Protein AF-A0AA43UEY3-F1 (afdb_monomer)

Secondary structure (DSSP, 8-state):
----HHHHHHHHTSTTEEEEEE--HHHHHHHHHHHTT-B-TTS-BEEEHHHHHHHHSSEEEEEEE-TTTS-TT-TT----EEE-TT--EEEEE--HHHHHHHTT-SSEEESSSSEEEETT----S--EEEE--EE--TTTTSTTEEEEEEEPPPHHHHHHHHHHTT--TTS--EEEEEEEEE-

Structure (mmCIF, N/CA/C/O backbone):
data_AF-A0AA43UEY3-F1
#
_entry.id   AF-A0AA43UEY3-F1
#
loop_
_atom_site.group_PDB
_atom_site.id
_atom_site.type_symbol
_atom_site.label_atom_id
_atom_site.label_alt_id
_atom_site.label_comp_id
_atom_site.label_asym_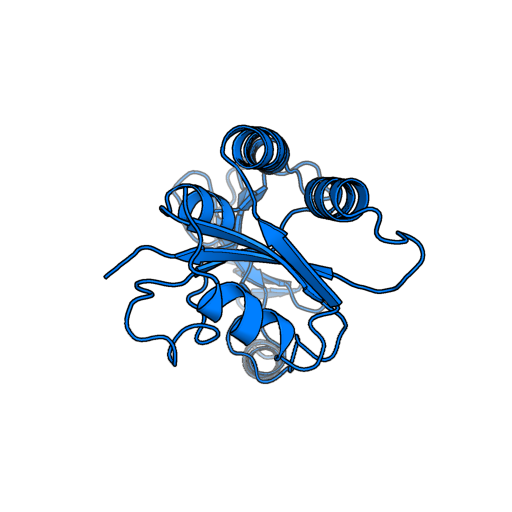id
_atom_site.label_entity_id
_atom_site.label_seq_id
_atom_site.pdbx_PDB_ins_code
_atom_site.Cartn_x
_atom_site.Cartn_y
_atom_site.Cartn_z
_atom_site.occupancy
_atom_site.B_iso_or_equiv
_atom_site.auth_seq_id
_atom_site.auth_comp_id
_atom_site.auth_asym_id
_atom_site.auth_atom_id
_atom_site.pdbx_PDB_model_num
ATOM 1 N N . MET A 1 1 ? -13.334 12.864 14.260 1.00 59.75 1 MET A N 1
ATOM 2 C CA . MET A 1 1 ? -13.270 11.438 13.896 1.00 59.75 1 MET A CA 1
ATOM 3 C C . MET A 1 1 ? -13.839 10.627 15.036 1.00 59.75 1 MET A C 1
ATOM 5 O O . MET A 1 1 ? -13.380 10.779 16.162 1.00 59.75 1 MET A O 1
ATOM 9 N N . VAL A 1 2 ? -14.870 9.841 14.752 1.00 70.88 2 VAL A N 1
ATOM 10 C CA . VAL A 1 2 ? -15.446 8.874 15.686 1.00 70.88 2 VAL A CA 1
ATOM 11 C C . VAL A 1 2 ? -15.528 7.579 14.900 1.00 70.88 2 VAL A C 1
ATOM 13 O O . VAL A 1 2 ? -16.441 7.414 14.103 1.00 70.88 2 VAL A O 1
ATOM 16 N N . VAL A 1 3 ? -14.530 6.711 15.064 1.00 79.69 3 VAL A N 1
ATOM 17 C CA . VAL A 1 3 ? -14.565 5.387 14.438 1.00 79.69 3 VAL A CA 1
ATOM 18 C C . VAL A 1 3 ? -15.626 4.558 15.171 1.00 79.69 3 VAL A C 1
ATOM 20 O O . VAL A 1 3 ? -15.555 4.473 16.402 1.00 79.69 3 VAL A O 1
ATOM 23 N N . PRO A 1 4 ? -16.600 3.961 14.466 1.00 83.44 4 PRO A N 1
ATOM 24 C CA . PRO A 1 4 ? -17.601 3.097 15.085 1.00 83.44 4 PRO A CA 1
ATOM 25 C C . PRO A 1 4 ? -16.959 1.885 15.782 1.00 83.44 4 PRO A C 1
ATOM 27 O O . PRO A 1 4 ? -16.013 1.283 15.272 1.00 83.44 4 PRO A O 1
ATOM 30 N N . ASN A 1 5 ? -17.446 1.530 16.977 1.00 88.31 5 ASN A N 1
ATOM 31 C CA . ASN A 1 5 ? -16.849 0.450 17.779 1.00 88.31 5 ASN A CA 1
ATOM 32 C C . ASN A 1 5 ? -16.942 -0.919 17.093 1.00 88.31 5 ASN A C 1
ATOM 34 O O . ASN A 1 5 ? -16.029 -1.725 17.221 1.00 88.31 5 ASN A O 1
ATOM 38 N N . ASP A 1 6 ? -18.012 -1.173 16.345 1.00 91.88 6 ASP A N 1
ATOM 39 C CA . ASP A 1 6 ? -18.209 -2.422 15.613 1.00 91.88 6 ASP A CA 1
ATOM 40 C C . ASP A 1 6 ? -17.191 -2.613 14.480 1.00 91.88 6 ASP A C 1
ATOM 42 O O . ASP A 1 6 ? -16.795 -3.746 14.219 1.00 91.88 6 ASP A O 1
ATOM 46 N N . VAL A 1 7 ? -16.676 -1.531 13.882 1.00 93.81 7 VAL A N 1
ATOM 47 C CA . VAL A 1 7 ? -15.526 -1.592 12.959 1.00 93.81 7 VAL A CA 1
ATOM 48 C C . VAL A 1 7 ? -14.279 -2.094 13.678 1.00 93.81 7 VAL A C 1
ATOM 50 O O . VAL A 1 7 ? -13.583 -2.982 13.184 1.00 93.81 7 VAL A O 1
ATOM 53 N N . ILE A 1 8 ? -13.992 -1.550 14.861 1.00 93.81 8 ILE A N 1
ATOM 54 C CA . ILE A 1 8 ? -12.824 -1.946 15.656 1.00 93.81 8 ILE A CA 1
ATOM 55 C C . ILE A 1 8 ? -12.961 -3.402 16.112 1.00 93.81 8 ILE A C 1
ATOM 57 O O . ILE A 1 8 ? -11.997 -4.163 16.022 1.00 93.81 8 ILE A O 1
ATOM 61 N N . ASP A 1 9 ? -14.143 -3.802 16.576 1.00 94.12 9 ASP A N 1
ATOM 62 C CA . ASP A 1 9 ? -14.422 -5.167 17.023 1.00 94.12 9 ASP A CA 1
ATOM 63 C C . ASP A 1 9 ? -14.310 -6.170 15.868 1.00 94.12 9 ASP A C 1
ATOM 65 O O . ASP A 1 9 ? -13.676 -7.215 16.024 1.00 94.12 9 ASP A O 1
ATOM 69 N N . HIS A 1 10 ? -14.852 -5.830 14.693 1.00 93.50 10 HIS A N 1
ATOM 70 C CA . HIS A 1 10 ? -14.728 -6.637 13.478 1.00 93.50 10 HIS A CA 1
ATOM 71 C C . HIS A 1 10 ? -13.264 -6.844 13.095 1.00 93.50 10 HIS A C 1
ATOM 73 O O . HIS A 1 10 ? -12.828 -7.984 12.961 1.00 93.50 10 HIS A O 1
ATOM 79 N N . LEU A 1 11 ? -12.482 -5.763 12.994 1.00 92.62 11 LEU A N 1
ATOM 80 C CA . LEU A 1 11 ? -11.069 -5.841 12.616 1.00 92.62 11 LEU A CA 1
ATOM 81 C C . LEU A 1 11 ? -10.228 -6.611 13.643 1.00 92.62 11 LEU A C 1
ATOM 83 O O . LEU A 1 11 ? -9.377 -7.402 13.251 1.00 92.62 11 LEU A O 1
ATOM 87 N N . ASN A 1 12 ? -10.478 -6.440 14.945 1.00 92.62 12 ASN A N 1
ATOM 88 C CA . ASN A 1 12 ? -9.816 -7.243 15.984 1.00 92.62 12 ASN A CA 1
ATOM 89 C C . ASN A 1 12 ? -10.200 -8.732 15.924 1.00 92.62 12 ASN A C 1
ATOM 91 O O . ASN A 1 12 ? -9.454 -9.571 16.425 1.00 92.62 12 ASN A O 1
ATOM 95 N N . GLY A 1 13 ? -11.359 -9.062 15.350 1.00 91.31 13 GLY A N 1
ATOM 96 C CA . GLY A 1 13 ? -11.822 -10.435 15.156 1.00 91.31 13 GLY A CA 1
ATOM 97 C C . GLY A 1 13 ? -11.196 -11.153 13.957 1.00 91.31 13 GLY A C 1
ATOM 98 O O . GLY A 1 13 ? -11.369 -12.366 13.829 1.00 91.31 13 GLY A O 1
ATOM 99 N N . ILE A 1 14 ? -10.475 -10.443 13.085 1.00 89.75 14 ILE A N 1
ATOM 100 C CA . ILE A 1 14 ? -9.821 -11.028 11.910 1.00 89.75 14 ILE A CA 1
ATOM 101 C C . ILE A 1 14 ? -8.567 -11.791 12.347 1.00 89.75 14 ILE A C 1
ATOM 103 O O . ILE A 1 14 ? -7.682 -11.240 13.006 1.00 89.75 14 ILE A O 1
ATOM 107 N N . ASP A 1 15 ? -8.463 -13.066 11.955 1.00 87.81 15 ASP A N 1
ATOM 108 C CA . ASP A 1 15 ? -7.279 -13.869 12.272 1.00 87.81 15 ASP A CA 1
ATOM 109 C C . ASP A 1 15 ? -6.015 -13.250 11.661 1.00 87.81 15 ASP A C 1
ATOM 111 O O . ASP A 1 15 ? -5.972 -12.908 10.481 1.00 87.81 15 ASP A O 1
ATOM 115 N N . GLY A 1 16 ? -4.982 -13.106 12.490 1.00 88.62 16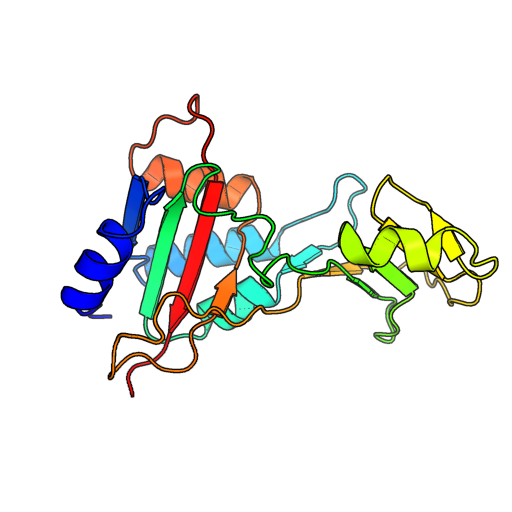 GLY A N 1
ATOM 116 C CA . GLY A 1 16 ? -3.726 -12.449 12.135 1.00 88.62 16 GLY A CA 1
ATOM 117 C C . GLY A 1 16 ? -3.683 -10.941 12.413 1.00 88.62 16 GLY A C 1
ATOM 118 O O . GLY A 1 16 ? -2.590 -10.372 12.385 1.00 88.62 16 GLY A O 1
ATOM 119 N N . VAL A 1 17 ? -4.801 -10.281 12.747 1.00 92.62 17 VAL A N 1
ATOM 120 C CA . VAL A 1 17 ? -4.764 -8.902 13.261 1.00 92.62 17 VAL A CA 1
ATOM 121 C C . VAL A 1 17 ? -4.284 -8.921 14.711 1.00 92.62 17 VAL A C 1
ATOM 123 O O . VAL A 1 17 ? -4.881 -9.534 15.592 1.00 92.62 17 VAL A O 1
ATOM 126 N N . LEU A 1 18 ? -3.164 -8.247 14.968 1.00 94.12 18 LEU A N 1
ATOM 127 C CA . LEU A 1 18 ? -2.522 -8.199 16.281 1.00 94.12 18 LEU A CA 1
ATOM 128 C C . LEU A 1 18 ? -2.951 -6.967 17.076 1.00 94.12 18 LEU A C 1
ATOM 130 O O . LEU A 1 18 ? -3.066 -7.036 18.304 1.00 94.12 18 LEU A O 1
ATOM 134 N N . ARG A 1 19 ? -3.130 -5.825 16.404 1.00 95.25 19 ARG A N 1
ATOM 135 C CA . ARG A 1 19 ? -3.566 -4.554 16.999 1.00 95.25 19 ARG A CA 1
ATOM 136 C C . ARG A 1 19 ? -4.321 -3.717 15.975 1.00 95.25 19 ARG A C 1
ATOM 138 O O . ARG A 1 19 ? -3.886 -3.635 14.833 1.00 95.25 19 ARG A O 1
ATOM 145 N N . VAL A 1 20 ? -5.358 -3.021 16.434 1.00 95.50 20 VAL A N 1
ATOM 146 C CA . 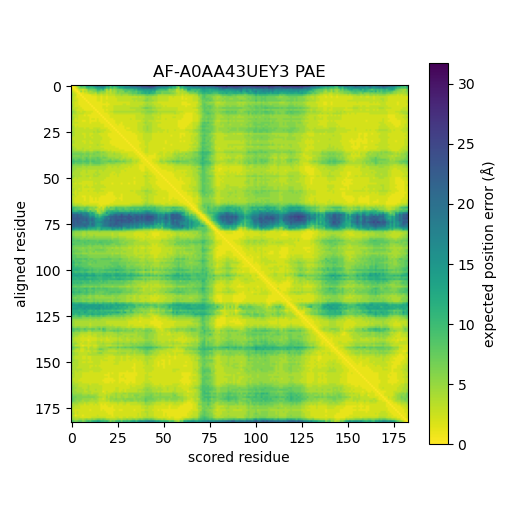VAL A 1 20 ? -6.030 -1.937 15.707 1.00 95.50 20 VAL A CA 1
ATOM 147 C C . VAL A 1 20 ? -5.714 -0.616 16.406 1.00 95.50 20 VAL A C 1
ATOM 149 O O . VAL A 1 20 ? -5.786 -0.520 17.633 1.00 95.50 20 VAL A O 1
ATOM 152 N N . ILE A 1 21 ? -5.330 0.394 15.634 1.00 95.88 21 ILE A N 1
ATOM 153 C CA . ILE A 1 21 ? -4.886 1.703 16.110 1.00 95.88 21 ILE A CA 1
ATOM 154 C C . ILE A 1 21 ? -5.704 2.760 15.380 1.00 95.88 21 ILE A C 1
ATO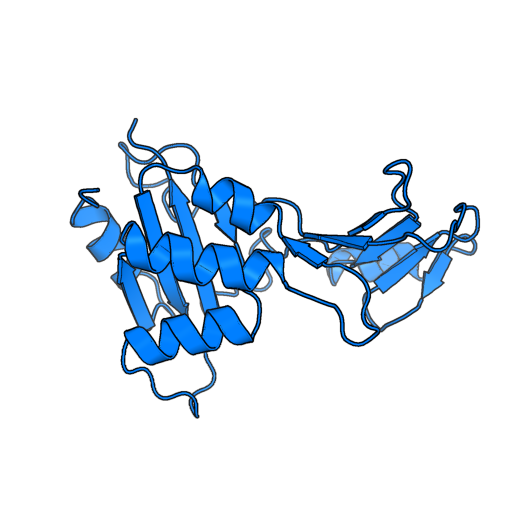M 156 O O . ILE A 1 21 ? -5.697 2.814 14.152 1.00 95.88 21 ILE A O 1
ATOM 160 N N . ILE A 1 22 ? -6.383 3.624 16.131 1.00 95.00 22 ILE A N 1
ATOM 161 C CA . ILE A 1 22 ? -7.063 4.784 15.553 1.00 95.00 22 ILE A CA 1
ATOM 162 C C . ILE A 1 22 ? -6.008 5.817 15.172 1.00 95.00 22 ILE A C 1
ATOM 164 O O . ILE A 1 22 ? -5.209 6.229 16.017 1.00 95.00 22 ILE A O 1
ATOM 168 N N . MET A 1 23 ? -6.007 6.235 13.909 1.00 95.06 23 MET A N 1
ATOM 169 C CA . MET A 1 23 ? -5.130 7.300 13.445 1.00 95.06 23 MET A CA 1
ATOM 170 C C . MET A 1 23 ? -5.869 8.624 13.552 1.00 95.06 23 MET A C 1
ATOM 172 O O . MET A 1 23 ? -6.583 8.993 12.631 1.00 95.06 23 MET A O 1
ATOM 176 N N . ASP A 1 24 ? -5.715 9.328 14.677 1.00 94.00 24 ASP A N 1
ATOM 177 C CA . ASP A 1 24 ? -6.271 10.677 14.838 1.00 94.00 24 ASP A CA 1
ATOM 178 C C . ASP A 1 24 ? -5.671 11.685 13.830 1.00 94.00 24 ASP A C 1
ATOM 180 O O . ASP A 1 24 ? -4.793 11.339 13.036 1.00 94.00 24 ASP A O 1
ATOM 184 N N . SER A 1 25 ? -6.178 12.923 13.798 1.00 92.56 25 SER A N 1
ATOM 185 C CA . SER A 1 25 ? -5.735 13.935 12.824 1.00 92.56 25 SER A CA 1
ATOM 186 C C . SER A 1 25 ? -4.238 14.211 12.906 1.00 92.56 25 SER A C 1
ATOM 188 O O . SER A 1 25 ? -3.560 14.229 11.880 1.00 92.56 25 SER A O 1
ATOM 190 N N . ASP A 1 26 ? -3.730 14.381 14.123 1.00 95.00 26 ASP A N 1
ATOM 191 C CA . ASP A 1 26 ? -2.352 14.788 14.374 1.00 95.00 26 ASP A CA 1
ATOM 192 C C . ASP A 1 26 ? -1.403 13.645 14.012 1.00 95.00 26 ASP A C 1
ATOM 194 O O . ASP A 1 26 ? -0.388 13.843 13.344 1.00 95.00 26 ASP A O 1
ATOM 198 N N . PHE A 1 27 ? -1.758 12.419 14.399 1.00 95.44 27 PHE A N 1
ATOM 199 C CA . PHE A 1 27 ? -0.979 11.241 14.064 1.00 95.44 27 PHE A CA 1
ATOM 200 C C . PHE A 1 27 ? -1.030 10.929 12.565 1.00 95.44 27 PHE A C 1
ATOM 202 O O . PHE A 1 27 ? 0.007 10.630 11.976 1.00 95.44 27 PHE A O 1
ATOM 209 N N . SER A 1 28 ? -2.196 11.065 11.929 1.00 95.50 28 SER A N 1
ATOM 210 C CA . SER A 1 28 ? -2.338 10.914 10.475 1.00 95.50 28 SER A CA 1
ATOM 211 C C . SER A 1 28 ? -1.442 11.889 9.718 1.00 95.50 28 SER A C 1
ATOM 213 O O . SER A 1 28 ? -0.752 11.481 8.790 1.00 95.50 28 SER A O 1
ATOM 215 N N . GLU A 1 29 ? -1.403 13.157 10.133 1.00 95.44 29 GLU A N 1
ATOM 216 C CA . GLU A 1 29 ? -0.565 14.173 9.497 1.00 95.44 29 GLU A CA 1
ATOM 217 C C . GLU A 1 29 ? 0.932 13.870 9.658 1.00 95.44 29 GLU A C 1
ATOM 219 O O . GLU A 1 29 ? 1.696 14.011 8.702 1.00 95.44 29 GLU A O 1
ATOM 224 N N . VAL A 1 30 ? 1.362 13.422 10.843 1.00 95.88 30 VAL A N 1
ATOM 225 C CA . VAL A 1 30 ? 2.762 13.033 11.079 1.00 95.88 30 VAL A CA 1
ATOM 226 C C . VAL A 1 30 ? 3.179 11.900 10.149 1.00 95.88 30 VAL A C 1
ATOM 228 O O . VAL A 1 30 ? 4.221 12.010 9.503 1.00 95.88 30 VAL A O 1
ATOM 231 N N . ILE A 1 31 ? 2.372 10.840 10.048 1.00 96.25 31 ILE A N 1
ATOM 232 C CA . ILE A 1 31 ? 2.713 9.709 9.182 1.00 96.25 31 ILE A CA 1
ATOM 233 C C . ILE A 1 31 ? 2.631 10.100 7.703 1.00 96.25 31 ILE A C 1
ATOM 235 O O . ILE A 1 31 ? 3.509 9.738 6.929 1.00 96.25 31 ILE A O 1
ATOM 239 N N . HIS A 1 32 ? 1.634 10.889 7.295 1.00 95.62 32 HIS A N 1
ATOM 240 C CA . HIS A 1 32 ? 1.522 11.325 5.901 1.00 95.62 32 HIS A CA 1
ATOM 241 C C . HIS A 1 32 ? 2.740 12.139 5.451 1.00 95.62 32 HIS A C 1
ATOM 243 O O . HIS A 1 32 ? 3.268 11.915 4.365 1.00 95.62 32 HIS A O 1
ATOM 249 N N . ARG A 1 33 ? 3.256 13.031 6.304 1.00 95.19 33 ARG A N 1
ATOM 250 C CA . ARG A 1 33 ? 4.495 13.771 6.011 1.00 95.19 33 ARG A CA 1
ATOM 251 C C . ARG A 1 33 ? 5.707 12.855 5.859 1.00 95.19 33 ARG A C 1
ATOM 253 O O . ARG A 1 33 ? 6.576 13.160 5.046 1.00 95.19 33 ARG A O 1
ATOM 260 N N . GLU A 1 34 ? 5.783 11.771 6.623 1.00 95.06 34 GLU A N 1
ATOM 261 C CA . GLU A 1 34 ? 6.845 10.773 6.471 1.00 95.06 34 GLU A CA 1
ATOM 262 C C . GLU A 1 34 ? 6.725 10.053 5.117 1.00 95.06 34 GLU A C 1
ATOM 264 O O . GLU A 1 34 ? 7.702 9.988 4.370 1.00 95.06 34 GLU A O 1
ATOM 269 N N . GLU A 1 35 ? 5.515 9.629 4.734 1.00 94.88 35 GLU A N 1
ATOM 270 C CA . GLU A 1 35 ? 5.257 8.973 3.442 1.00 94.88 35 GLU A CA 1
ATOM 271 C C . GLU A 1 35 ? 5.673 9.832 2.242 1.00 94.88 35 GLU A C 1
ATOM 273 O O . GLU A 1 35 ? 6.295 9.318 1.310 1.00 94.88 35 GLU A O 1
ATOM 278 N N . LEU A 1 36 ? 5.405 11.143 2.277 1.00 93.31 36 LEU A N 1
ATOM 279 C CA . LEU A 1 36 ? 5.748 12.076 1.193 1.00 93.31 36 LEU A CA 1
ATOM 280 C C . LEU A 1 36 ? 7.259 12.193 0.932 1.00 93.31 36 LEU A C 1
ATOM 282 O O . LEU A 1 36 ? 7.663 12.648 -0.138 1.00 93.31 36 LEU A O 1
ATOM 286 N N . ASN A 1 37 ? 8.100 11.796 1.890 1.00 92.62 37 ASN A N 1
ATOM 287 C CA . ASN A 1 37 ? 9.557 11.847 1.769 1.00 92.62 37 ASN A CA 1
ATOM 288 C C . ASN A 1 37 ? 10.174 10.494 1.373 1.00 92.62 37 ASN A C 1
ATOM 290 O O . ASN A 1 37 ? 11.401 10.353 1.370 1.00 92.62 37 ASN A O 1
ATOM 294 N N . THR A 1 38 ? 9.349 9.503 1.021 1.00 92.38 38 THR A N 1
ATOM 295 C CA . THR A 1 38 ? 9.814 8.148 0.717 1.00 92.38 38 THR A CA 1
ATOM 296 C C . THR A 1 38 ? 10.650 8.110 -0.559 1.00 92.38 38 THR A C 1
ATOM 298 O O . THR A 1 38 ? 10.247 8.555 -1.636 1.00 92.38 38 THR A O 1
ATOM 301 N N . LYS A 1 39 ? 11.831 7.502 -0.443 1.00 92.19 39 LYS A N 1
ATOM 302 C CA . LYS A 1 39 ? 12.731 7.218 -1.559 1.00 92.19 39 LYS A CA 1
ATOM 303 C C . LYS A 1 39 ? 12.966 5.719 -1.663 1.00 92.19 39 LYS A C 1
ATOM 305 O O . LYS A 1 39 ? 13.005 5.004 -0.664 1.00 92.19 39 LYS A O 1
ATOM 310 N N . SER A 1 40 ? 13.170 5.247 -2.883 1.00 88.62 40 SER A N 1
ATOM 311 C CA . SER A 1 40 ? 13.653 3.892 -3.140 1.00 88.62 40 SER A CA 1
ATOM 312 C C . SER A 1 40 ? 15.117 3.740 -2.712 1.00 88.62 40 SER A C 1
ATOM 314 O O . SER A 1 40 ? 15.818 4.724 -2.471 1.00 88.62 40 SER A O 1
ATOM 316 N N . ALA A 1 41 ? 15.618 2.502 -2.686 1.00 85.00 41 ALA A N 1
ATOM 317 C CA . ALA A 1 41 ? 17.013 2.214 -2.341 1.00 85.00 41 ALA A CA 1
ATOM 318 C C . ALA A 1 41 ? 18.041 2.905 -3.263 1.00 85.00 41 ALA A C 1
ATOM 320 O O . ALA A 1 41 ? 19.183 3.112 -2.862 1.00 85.00 41 ALA A O 1
ATOM 321 N N . THR A 1 42 ? 17.647 3.274 -4.485 1.00 85.25 42 THR A N 1
ATOM 322 C CA . THR A 1 42 ? 18.490 4.003 -5.446 1.00 85.25 42 THR A CA 1
ATOM 323 C C . THR A 1 42 ? 18.296 5.521 -5.388 1.00 85.25 42 THR A C 1
ATOM 325 O O . THR A 1 42 ? 18.898 6.242 -6.179 1.00 85.25 42 THR A O 1
ATOM 328 N N . GLY A 1 43 ? 17.465 6.026 -4.471 1.00 89.44 43 GLY A N 1
ATOM 329 C CA . GLY A 1 43 ? 17.185 7.453 -4.304 1.00 89.44 43 GLY A CA 1
ATOM 330 C C . GLY A 1 43 ? 16.078 8.012 -5.205 1.00 89.44 43 GLY A C 1
ATOM 331 O O . GLY A 1 43 ? 15.789 9.203 -5.110 1.00 89.44 43 GLY A O 1
ATOM 332 N N . MET A 1 44 ? 15.436 7.190 -6.046 1.00 90.88 44 MET A N 1
ATOM 333 C CA . MET A 1 44 ? 14.278 7.624 -6.846 1.00 90.88 44 MET A CA 1
ATOM 334 C C . MET A 1 44 ? 13.051 7.854 -5.963 1.00 90.88 44 MET A C 1
ATOM 336 O O . MET A 1 44 ? 12.864 7.135 -4.977 1.00 90.88 44 MET A O 1
ATOM 340 N N . ASP A 1 45 ? 12.211 8.813 -6.349 1.00 94.00 45 ASP A N 1
ATOM 341 C CA . ASP A 1 45 ? 10.943 9.107 -5.680 1.00 94.00 45 ASP A CA 1
ATOM 342 C C . ASP A 1 45 ? 10.002 7.902 -5.675 1.00 94.00 45 ASP A C 1
ATOM 344 O O . ASP A 1 45 ? 9.848 7.211 -6.686 1.00 94.00 45 ASP A O 1
ATOM 348 N N . VAL A 1 46 ? 9.344 7.680 -4.537 1.00 94.00 46 VAL A N 1
ATOM 349 C CA . VAL A 1 46 ? 8.260 6.707 -4.389 1.00 94.00 46 VAL A CA 1
ATOM 350 C C . VAL A 1 46 ? 7.013 7.466 -3.964 1.00 94.00 46 VAL A C 1
ATOM 352 O O . VAL A 1 46 ? 6.947 8.003 -2.865 1.00 94.00 46 VAL A O 1
ATOM 355 N N . ILE A 1 47 ? 6.016 7.505 -4.841 1.00 93.88 47 ILE A N 1
ATOM 356 C CA . ILE A 1 47 ? 4.725 8.129 -4.570 1.00 93.88 47 ILE A CA 1
ATOM 357 C C . ILE A 1 47 ? 3.745 7.035 -4.172 1.00 93.88 47 ILE A C 1
ATOM 359 O O . ILE A 1 47 ? 3.294 6.239 -5.006 1.00 93.88 47 ILE A O 1
ATOM 363 N N . ASN A 1 48 ? 3.403 7.009 -2.890 1.00 93.12 48 ASN A N 1
ATOM 364 C CA . ASN A 1 48 ? 2.443 6.068 -2.346 1.00 93.12 48 ASN A CA 1
ATOM 365 C C . ASN A 1 48 ? 1.008 6.597 -2.489 1.00 93.12 48 ASN A C 1
ATOM 367 O O . ASN A 1 48 ? 0.401 7.038 -1.518 1.00 93.12 48 ASN A O 1
ATOM 371 N N . ARG A 1 49 ? 0.452 6.547 -3.708 1.00 92.25 49 ARG A N 1
ATOM 372 C CA . ARG A 1 49 ? -0.910 7.049 -3.975 1.00 92.25 49 ARG A CA 1
ATOM 373 C C . ARG A 1 49 ? -1.970 6.346 -3.138 1.00 92.25 49 ARG A C 1
ATOM 375 O O . ARG A 1 49 ? -2.938 6.979 -2.746 1.00 92.25 49 ARG A O 1
ATOM 382 N N . SER A 1 50 ? -1.767 5.060 -2.836 1.00 90.44 50 SER A N 1
ATOM 383 C CA . SER A 1 50 ? -2.654 4.337 -1.918 1.00 90.44 50 SER A CA 1
ATOM 384 C C . SER A 1 50 ? -2.761 5.032 -0.563 1.00 90.44 50 SER A C 1
ATOM 386 O O . SER A 1 50 ? -3.849 5.145 -0.006 1.00 90.44 50 SER A O 1
ATOM 388 N N . TYR A 1 51 ? -1.641 5.554 -0.065 1.00 93.31 51 TYR A N 1
ATOM 389 C CA . TYR A 1 51 ? -1.591 6.249 1.206 1.00 93.31 51 TYR A CA 1
ATOM 390 C C . TYR A 1 51 ? -2.234 7.629 1.123 1.00 93.31 51 TYR A C 1
ATOM 392 O O . TYR A 1 51 ? -3.000 7.982 2.014 1.00 93.31 51 TYR A O 1
ATOM 400 N N . ASP A 1 52 ? -1.975 8.379 0.048 1.00 94.44 52 ASP A N 1
ATOM 401 C CA . ASP A 1 52 ? -2.627 9.672 -0.190 1.00 94.44 52 ASP A CA 1
ATOM 402 C C . ASP A 1 52 ? -4.157 9.521 -0.188 1.00 94.44 52 ASP A C 1
ATOM 404 O O . ASP A 1 52 ? -4.841 10.229 0.547 1.00 94.44 52 ASP A O 1
ATOM 408 N N . GLU A 1 53 ? -4.693 8.530 -0.908 1.00 94.50 53 GLU A N 1
ATOM 409 C CA . GLU A 1 53 ? -6.137 8.265 -0.955 1.00 94.50 53 GLU A CA 1
ATOM 410 C C . GLU A 1 53 ? -6.700 7.843 0.410 1.00 94.50 53 GLU A C 1
ATOM 412 O O . GLU A 1 53 ? -7.767 8.303 0.810 1.00 94.50 53 GLU A O 1
ATOM 417 N N . VAL A 1 54 ? -5.977 7.021 1.179 1.00 94.81 54 VAL A N 1
ATOM 418 C CA . VAL A 1 54 ? -6.357 6.688 2.563 1.00 94.81 54 VAL A CA 1
ATOM 419 C C . VAL A 1 54 ? -6.369 7.937 3.454 1.00 94.81 54 VAL A C 1
ATOM 421 O O . VAL A 1 54 ? -7.228 8.069 4.328 1.00 94.81 54 VAL A O 1
ATOM 424 N N . MET A 1 55 ? -5.452 8.882 3.241 1.00 94.56 55 MET A N 1
ATOM 425 C CA . MET A 1 55 ? -5.401 10.135 3.996 1.00 94.56 55 MET A CA 1
ATOM 426 C C . MET A 1 55 ? -6.518 11.121 3.621 1.00 94.56 55 MET A C 1
ATOM 428 O O . MET A 1 55 ? -6.782 12.042 4.396 1.00 94.56 55 MET A O 1
ATOM 432 N N . GLU A 1 56 ? -7.228 10.918 2.517 1.00 94.44 56 GLU A N 1
ATOM 433 C CA . GLU A 1 56 ? -8.413 11.709 2.157 1.00 94.44 56 GLU A CA 1
ATOM 434 C C . GLU A 1 56 ? -9.700 11.204 2.832 1.00 94.44 56 GLU A C 1
ATOM 436 O O . GLU A 1 56 ? -10.687 11.937 2.888 1.00 94.44 56 GLU A O 1
ATOM 441 N N . LYS A 1 57 ? -9.685 9.988 3.393 1.00 94.62 57 LYS A N 1
ATOM 442 C CA . LYS A 1 57 ? -10.855 9.349 4.015 1.00 94.62 57 LYS A CA 1
ATOM 443 C C . LYS A 1 57 ? -11.245 9.949 5.361 1.00 94.62 57 LYS A C 1
ATOM 445 O O . LYS A 1 57 ? -10.395 10.426 6.119 1.00 94.62 57 LYS A O 1
ATOM 450 N N . GLU A 1 58 ? -12.533 9.861 5.694 1.00 94.06 58 GLU A N 1
ATOM 451 C CA . GLU A 1 58 ? -13.067 10.356 6.971 1.00 94.06 58 GLU A CA 1
ATOM 452 C C . GLU A 1 58 ? -12.500 9.610 8.186 1.00 94.06 58 GLU A C 1
ATOM 454 O O . GLU A 1 58 ? -12.170 10.225 9.209 1.00 94.06 58 GLU A O 1
ATOM 459 N N . ASN A 1 59 ? -12.387 8.284 8.080 1.00 94.88 59 ASN A N 1
ATOM 460 C CA . ASN A 1 59 ? -11.923 7.403 9.143 1.00 94.88 59 ASN A CA 1
ATOM 461 C C . ASN A 1 59 ? -10.667 6.655 8.705 1.00 94.88 59 ASN A C 1
ATOM 463 O O . ASN A 1 59 ? -10.600 6.135 7.592 1.00 94.88 59 ASN A O 1
ATOM 467 N N . LYS A 1 60 ? -9.679 6.581 9.605 1.00 95.62 60 LYS A N 1
ATOM 468 C CA . LYS A 1 60 ? -8.366 5.985 9.338 1.00 95.62 60 LYS A CA 1
ATOM 469 C C . LYS A 1 60 ? 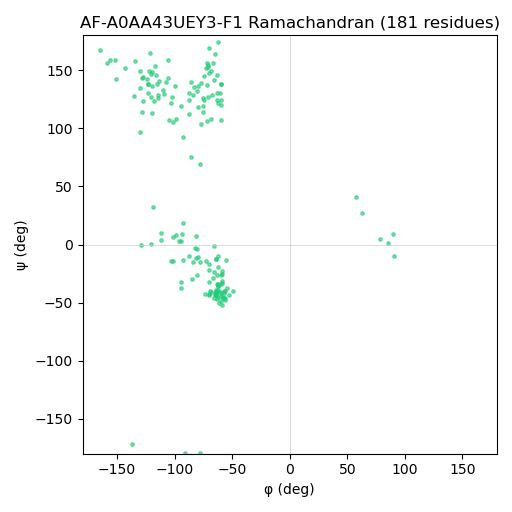-7.944 5.096 10.493 1.00 95.62 60 LYS A C 1
ATOM 471 O O . LYS A 1 60 ? -7.930 5.519 11.653 1.00 95.62 60 LYS A O 1
ATOM 476 N N . LEU A 1 61 ? -7.575 3.868 10.167 1.00 96.00 61 LEU A N 1
ATOM 477 C CA . LEU A 1 61 ? -7.123 2.867 11.121 1.00 96.00 61 LEU A CA 1
ATOM 478 C C . LEU A 1 61 ? -5.817 2.258 10.632 1.00 96.00 61 LEU A C 1
ATOM 480 O O . LEU A 1 61 ? -5.717 1.866 9.476 1.00 96.00 61 LEU A O 1
ATOM 484 N N . ALA A 1 62 ? -4.842 2.115 11.521 1.00 96.00 62 ALA A N 1
ATOM 485 C CA . ALA A 1 62 ? -3.684 1.274 11.269 1.00 96.00 62 ALA A CA 1
ATOM 486 C C . ALA A 1 62 ? -3.862 -0.079 11.958 1.00 96.00 62 ALA A C 1
ATOM 488 O O . ALA A 1 62 ? -4.292 -0.157 13.110 1.00 96.00 62 ALA A O 1
ATOM 489 N N . LEU A 1 63 ? -3.522 -1.148 11.252 1.00 95.06 63 LEU A N 1
ATOM 490 C CA . LEU A 1 63 ? -3.586 -2.510 11.746 1.00 95.06 63 LEU A CA 1
ATOM 491 C C . LEU A 1 63 ? -2.178 -3.078 11.740 1.00 95.06 63 LEU A C 1
ATOM 493 O O . LEU A 1 63 ? -1.532 -3.119 10.696 1.00 95.06 63 LEU A O 1
ATOM 497 N N . ILE A 1 64 ? -1.721 -3.544 12.898 1.00 95.00 64 ILE A N 1
ATOM 498 C CA . ILE A 1 64 ? -0.524 -4.377 12.977 1.00 95.00 64 ILE A CA 1
ATOM 499 C C . ILE A 1 64 ? -0.983 -5.811 12.774 1.00 95.00 64 ILE A C 1
ATOM 501 O O . ILE A 1 64 ? -1.843 -6.295 13.512 1.00 95.00 64 ILE A O 1
ATOM 505 N N . VAL A 1 65 ? -0.404 -6.480 11.789 1.00 91.62 65 VAL A N 1
ATOM 506 C CA . VAL A 1 65 ? -0.828 -7.792 11.312 1.00 91.62 65 VAL A CA 1
ATOM 507 C C . VAL A 1 65 ? 0.361 -8.741 11.227 1.00 91.62 65 VAL A C 1
ATOM 509 O O . VAL A 1 65 ? 1.489 -8.310 10.984 1.00 91.62 65 VAL A O 1
ATOM 512 N N . ASP A 1 66 ? 0.127 -10.033 11.428 1.00 89.31 66 ASP A N 1
ATOM 513 C CA . ASP A 1 66 ? 1.110 -11.058 11.079 1.00 89.31 66 ASP A CA 1
ATOM 514 C C . ASP A 1 66 ? 0.912 -11.577 9.645 1.00 89.31 66 ASP A C 1
ATOM 516 O O . ASP A 1 66 ? 0.020 -11.150 8.906 1.00 89.31 66 ASP A O 1
ATOM 520 N N . ASN A 1 67 ? 1.761 -12.524 9.250 1.00 76.50 67 ASN A N 1
ATOM 521 C CA . ASN A 1 67 ? 1.803 -13.076 7.898 1.00 76.50 67 ASN A CA 1
ATOM 522 C C . ASN A 1 67 ? 0.510 -13.803 7.467 1.00 76.50 67 ASN A C 1
ATOM 524 O O . ASN A 1 67 ? 0.387 -14.146 6.297 1.00 76.50 67 ASN A O 1
ATOM 528 N N . ARG A 1 68 ? -0.452 -14.056 8.369 1.00 75.19 68 ARG A N 1
ATOM 529 C CA . ARG A 1 68 ? -1.728 -14.724 8.051 1.00 75.19 68 ARG A CA 1
ATOM 530 C C . ARG A 1 68 ? -2.760 -13.786 7.434 1.00 75.19 68 ARG A C 1
ATOM 532 O O . ARG A 1 68 ? -3.602 -14.260 6.679 1.00 75.19 68 ARG A O 1
ATOM 539 N N . VAL A 1 69 ? -2.685 -12.481 7.717 1.00 69.69 69 VAL A N 1
ATOM 540 C CA . VAL A 1 69 ? -3.576 -11.484 7.086 1.00 69.69 69 VAL A CA 1
ATOM 541 C C . VAL A 1 69 ? -3.228 -11.310 5.611 1.00 69.69 69 VAL A C 1
ATOM 543 O O . VAL A 1 69 ? -4.106 -11.114 4.774 1.00 69.69 69 VAL A O 1
ATOM 546 N N . PHE A 1 70 ? -1.946 -11.458 5.281 1.00 63.06 70 PHE A N 1
ATOM 547 C CA . PHE A 1 70 ? -1.468 -11.556 3.911 1.00 63.06 70 PHE A CA 1
ATOM 548 C C . PHE A 1 70 ? -1.734 -12.959 3.360 1.00 63.06 70 PHE A C 1
ATOM 550 O O . PHE A 1 70 ? -0.806 -13.735 3.140 1.00 63.06 70 PHE A O 1
ATOM 557 N N . ASP A 1 71 ? -3.001 -13.317 3.135 1.00 52.38 71 ASP A N 1
ATOM 558 C CA . ASP A 1 71 ? -3.291 -14.482 2.296 1.00 52.38 71 ASP A CA 1
ATOM 559 C C . ASP A 1 71 ? -2.685 -14.194 0.906 1.00 52.38 71 ASP A C 1
ATOM 561 O O . ASP A 1 71 ? -3.025 -13.177 0.302 1.00 52.38 71 ASP A O 1
ATOM 565 N N . PRO A 1 72 ? -1.800 -15.047 0.357 1.00 43.22 72 PRO A N 1
ATOM 566 C CA . PRO A 1 72 ? -1.287 -14.906 -1.008 1.00 43.22 72 PRO A CA 1
ATOM 567 C C . PRO A 1 72 ? -2.387 -14.849 -2.084 1.00 43.22 72 PRO A C 1
ATOM 569 O O . PRO A 1 72 ? -2.109 -14.510 -3.230 1.00 43.22 72 PRO A O 1
ATOM 572 N N . LYS A 1 73 ? -3.633 -15.205 -1.737 1.00 38.22 73 LYS A N 1
ATOM 573 C CA . LYS A 1 73 ? -4.838 -15.056 -2.565 1.00 38.22 73 LYS A CA 1
ATOM 574 C C . LYS A 1 73 ? -5.533 -13.701 -2.417 1.00 38.22 73 LYS A C 1
ATOM 576 O O . LYS A 1 73 ? -6.457 -13.429 -3.188 1.00 38.22 73 LYS A O 1
ATOM 581 N N . MET A 1 74 ? -5.139 -12.867 -1.454 1.00 45.09 74 MET A N 1
ATOM 582 C CA . MET A 1 74 ? -5.577 -11.475 -1.387 1.00 45.09 74 MET A CA 1
ATOM 583 C C . MET A 1 74 ? -5.120 -10.799 -2.675 1.00 45.09 74 MET A C 1
ATOM 585 O O . MET A 1 74 ? -3.932 -10.726 -2.993 1.00 45.09 74 MET A O 1
ATOM 589 N N . LYS A 1 75 ? -6.091 -10.294 -3.436 1.00 46.81 75 LYS A N 1
ATOM 590 C CA . LYS A 1 75 ? -5.869 -9.574 -4.698 1.00 46.81 75 LYS A CA 1
ATOM 591 C C . LYS A 1 75 ? -5.139 -8.240 -4.496 1.00 46.81 75 LYS A C 1
ATOM 593 O O . LYS A 1 75 ? -4.802 -7.589 -5.487 1.00 46.81 75 LYS A O 1
ATOM 598 N N . ASP A 1 76 ? -4.837 -7.908 -3.246 1.00 52.22 76 ASP A N 1
ATOM 599 C CA . ASP A 1 76 ? -4.493 -6.580 -2.762 1.00 52.22 76 ASP A CA 1
ATOM 600 C C . ASP A 1 76 ? -2.974 -6.318 -2.747 1.00 52.22 76 ASP A C 1
ATOM 602 O O . ASP A 1 76 ? -2.517 -5.293 -2.249 1.00 52.22 76 ASP A O 1
ATOM 606 N N . TYR A 1 77 ? -2.164 -7.211 -3.336 1.00 58.22 77 TYR A N 1
ATOM 607 C CA . TYR A 1 77 ? -0.763 -6.906 -3.640 1.00 58.22 77 TYR A CA 1
ATOM 608 C C . TYR A 1 77 ? -0.690 -5.701 -4.584 1.00 58.22 77 TYR A C 1
ATOM 610 O O . TYR A 1 77 ? -0.997 -5.809 -5.781 1.00 58.22 77 TYR A O 1
ATOM 618 N N . ALA A 1 78 ? -0.274 -4.558 -4.038 1.00 63.81 78 ALA A N 1
ATOM 619 C CA . ALA A 1 78 ? -0.112 -3.336 -4.802 1.00 63.81 78 ALA A CA 1
ATOM 620 C C . ALA A 1 78 ? 0.963 -3.539 -5.875 1.00 63.81 78 ALA A C 1
ATOM 622 O O . ALA A 1 78 ? 2.117 -3.866 -5.595 1.00 63.81 78 ALA A O 1
ATOM 623 N N . THR A 1 79 ? 0.572 -3.345 -7.132 1.00 79.75 79 THR A N 1
ATOM 624 C CA . THR A 1 79 ? 1.512 -3.376 -8.249 1.00 79.75 79 THR A CA 1
ATOM 625 C C . THR A 1 79 ? 2.287 -2.068 -8.263 1.00 79.75 79 THR A C 1
ATOM 627 O O . THR A 1 79 ? 1.763 -1.044 -8.690 1.00 79.75 79 THR A O 1
ATOM 630 N N . VAL A 1 80 ? 3.539 -2.089 -7.816 1.00 90.50 80 VAL A N 1
ATOM 631 C CA . VAL A 1 80 ? 4.454 -0.953 -7.966 1.00 90.50 80 VAL A CA 1
ATOM 632 C C . VAL A 1 80 ? 4.696 -0.708 -9.453 1.00 90.50 80 VAL A C 1
ATOM 634 O O . VAL A 1 80 ? 5.124 -1.620 -10.165 1.00 90.50 80 VAL A O 1
ATOM 637 N N . LEU A 1 81 ? 4.437 0.512 -9.911 1.00 94.31 81 LEU A N 1
ATOM 638 C CA . LEU A 1 81 ? 4.682 0.972 -11.277 1.00 94.31 81 LEU A CA 1
ATOM 639 C C . LEU A 1 81 ? 5.902 1.886 -11.291 1.00 94.31 81 LEU A C 1
ATOM 641 O O . LEU A 1 81 ? 6.069 2.686 -10.379 1.00 94.31 81 LEU A O 1
ATOM 645 N N . MET A 1 82 ? 6.722 1.819 -12.333 1.00 95.38 82 MET A N 1
ATOM 646 C CA . MET A 1 82 ? 7.698 2.861 -12.652 1.00 95.38 82 MET A CA 1
ATOM 647 C C . MET A 1 82 ? 7.137 3.691 -13.799 1.00 95.38 82 MET A C 1
ATOM 649 O O . MET A 1 82 ? 6.751 3.137 -14.831 1.00 95.38 82 MET A O 1
ATOM 653 N N . VAL A 1 83 ? 7.080 5.007 -13.614 1.00 95.38 83 VAL A N 1
ATOM 654 C CA . VAL A 1 83 ? 6.552 5.945 -14.608 1.00 95.38 83 VAL A CA 1
ATOM 655 C C . VAL A 1 83 ? 7.588 7.006 -14.951 1.00 95.38 83 VAL A C 1
ATOM 657 O O . VAL A 1 83 ? 8.308 7.463 -14.062 1.00 95.38 83 VAL A O 1
ATOM 660 N N . ASN A 1 84 ? 7.646 7.410 -16.218 1.00 94.19 84 ASN A N 1
ATOM 661 C CA . ASN A 1 84 ? 8.484 8.528 -16.661 1.00 94.19 84 ASN A CA 1
ATOM 662 C C . ASN A 1 84 ? 7.847 9.892 -16.309 1.00 94.19 84 ASN A C 1
ATOM 664 O O . ASN A 1 84 ? 6.750 9.962 -15.732 1.00 94.19 84 ASN A O 1
ATOM 668 N N . SER A 1 85 ? 8.501 11.000 -16.675 1.00 92.06 85 SER A N 1
ATOM 669 C CA . SER A 1 85 ? 7.996 12.351 -16.379 1.00 92.06 85 SER A CA 1
ATOM 670 C C . SER A 1 85 ? 6.656 12.675 -17.053 1.00 92.06 85 SER A C 1
ATOM 672 O O . SER A 1 85 ? 5.880 13.477 -16.527 1.00 92.06 85 SER A O 1
ATOM 674 N N . LYS A 1 86 ? 6.347 12.022 -18.180 1.00 92.50 86 LYS A N 1
ATOM 675 C CA . LYS A 1 86 ? 5.080 12.165 -18.917 1.00 92.50 86 LYS A CA 1
ATOM 676 C C . LYS A 1 86 ? 3.946 11.326 -18.328 1.00 92.50 86 LYS A C 1
ATOM 678 O O . LYS A 1 86 ? 2.790 11.545 -18.681 1.00 92.50 86 LYS A O 1
ATOM 683 N N . GLY A 1 87 ? 4.263 10.418 -17.406 1.00 90.75 87 GLY A N 1
ATOM 684 C CA . GLY A 1 87 ? 3.311 9.499 -16.791 1.00 90.75 87 GLY A CA 1
ATOM 685 C C . GLY A 1 87 ? 3.141 8.177 -17.539 1.00 90.75 87 GLY A C 1
ATOM 686 O O . GLY A 1 87 ? 2.263 7.402 -17.162 1.00 90.75 87 GLY A O 1
ATOM 687 N N . ASP A 1 88 ? 3.966 7.892 -18.550 1.00 94.44 88 ASP A N 1
ATOM 688 C CA . ASP A 1 88 ? 3.952 6.594 -19.225 1.00 94.44 88 ASP A CA 1
ATOM 689 C C . ASP A 1 88 ? 4.542 5.527 -18.296 1.00 94.44 88 ASP A C 1
ATOM 691 O O . ASP A 1 88 ? 5.567 5.755 -17.648 1.00 94.44 88 ASP A O 1
ATOM 695 N N . VAL A 1 89 ? 3.912 4.351 -18.239 1.00 94.69 89 VAL A N 1
ATOM 696 C CA . VAL A 1 89 ? 4.427 3.210 -17.471 1.00 94.69 89 VAL A CA 1
ATOM 697 C C . VAL A 1 89 ? 5.593 2.590 -18.231 1.00 94.69 89 VAL A C 1
ATOM 699 O O . VAL A 1 89 ? 5.403 2.008 -19.296 1.00 94.69 89 VAL A O 1
ATOM 702 N N . VAL A 1 90 ? 6.787 2.681 -17.653 1.00 95.75 90 VAL A N 1
ATOM 703 C CA . VAL A 1 90 ? 8.031 2.158 -18.239 1.00 95.75 90 VAL A CA 1
ATOM 704 C C . VAL A 1 90 ? 8.488 0.852 -17.587 1.00 95.75 90 VAL A C 1
ATOM 706 O O . VAL A 1 90 ? 9.312 0.121 -18.135 1.00 95.75 90 VAL A O 1
ATOM 709 N N . GLY A 1 91 ? 7.911 0.509 -16.436 1.00 95.12 91 GLY A N 1
ATOM 710 C CA . GLY A 1 91 ? 8.143 -0.755 -15.749 1.00 95.12 91 GLY A CA 1
ATOM 711 C C . GLY A 1 91 ? 7.093 -1.033 -14.683 1.00 95.12 91 GLY A C 1
ATOM 712 O O . GLY A 1 91 ? 6.310 -0.155 -14.316 1.00 95.12 91 GLY A O 1
ATOM 713 N N . ARG A 1 92 ? 7.054 -2.267 -14.186 1.00 95.00 92 ARG A N 1
ATOM 714 C CA . ARG A 1 92 ? 6.135 -2.682 -13.123 1.00 95.00 92 ARG A CA 1
ATOM 715 C C . ARG A 1 92 ? 6.617 -3.927 -12.396 1.00 95.00 92 ARG A C 1
ATOM 717 O O . ARG A 1 92 ? 7.314 -4.765 -12.964 1.00 95.00 92 ARG A O 1
ATOM 724 N N . SER A 1 93 ? 6.150 -4.071 -11.164 1.00 92.12 93 SER A N 1
ATOM 725 C CA . SER A 1 93 ? 6.156 -5.355 -10.472 1.00 92.12 93 SER A CA 1
ATOM 726 C C . SER A 1 93 ? 5.108 -6.304 -11.068 1.00 92.12 93 SER A C 1
ATOM 728 O O . SER A 1 93 ? 4.137 -5.885 -11.711 1.00 92.12 93 SER A O 1
ATOM 730 N N . LEU A 1 94 ? 5.335 -7.596 -10.886 1.00 89.00 94 LEU A N 1
ATOM 731 C CA . LEU A 1 94 ? 4.476 -8.684 -11.316 1.00 89.00 94 LEU A CA 1
ATOM 732 C C . LEU A 1 94 ? 4.099 -9.522 -10.105 1.00 89.00 94 LEU A C 1
ATOM 734 O O . LEU A 1 94 ? 4.946 -9.854 -9.273 1.00 89.00 94 LEU A O 1
ATOM 738 N N . LYS A 1 95 ? 2.829 -9.913 -10.041 1.00 85.25 95 LYS A N 1
ATOM 739 C CA . LYS A 1 95 ? 2.378 -10.903 -9.066 1.00 85.25 95 LYS A CA 1
ATOM 740 C C . LYS A 1 95 ? 2.910 -12.287 -9.449 1.00 85.25 95 LYS A C 1
ATOM 742 O O . LYS A 1 95 ? 3.128 -12.533 -10.641 1.00 85.25 95 LYS A O 1
ATOM 747 N N . PRO A 1 96 ? 3.102 -13.210 -8.490 1.00 83.75 96 PRO A N 1
ATOM 748 C CA . PRO A 1 96 ? 3.605 -14.554 -8.775 1.00 83.75 96 PRO A CA 1
ATOM 749 C C . PRO A 1 96 ? 2.870 -15.268 -9.919 1.00 83.75 96 PRO A C 1
ATOM 751 O O . PRO A 1 96 ? 3.510 -15.897 -10.759 1.00 83.75 96 PRO A O 1
ATOM 754 N N . GLU A 1 97 ? 1.546 -15.125 -9.995 1.00 84.56 97 GLU A N 1
ATOM 755 C CA . GLU A 1 97 ? 0.694 -15.697 -11.040 1.00 84.56 97 GLU A CA 1
ATOM 756 C C . GLU A 1 97 ? 0.866 -15.051 -12.425 1.00 84.56 97 GLU A C 1
ATOM 758 O O . GLU A 1 97 ? 0.565 -15.680 -13.437 1.00 84.56 97 GLU A O 1
ATOM 763 N N . GLU A 1 98 ? 1.369 -13.817 -12.495 1.00 87.88 98 GLU A N 1
ATOM 764 C CA . GLU A 1 98 ? 1.634 -13.119 -13.757 1.00 87.88 98 GLU A CA 1
ATOM 765 C C . GLU A 1 98 ? 3.008 -13.482 -14.322 1.00 87.88 98 GLU A C 1
ATOM 767 O O . GLU A 1 98 ? 3.191 -13.489 -15.539 1.00 87.88 98 GLU A O 1
ATOM 772 N N . MET A 1 99 ? 3.976 -13.801 -13.453 1.00 88.94 99 MET A N 1
ATOM 773 C CA . MET A 1 99 ? 5.387 -13.951 -13.819 1.00 88.94 99 MET A CA 1
ATOM 774 C C . MET A 1 99 ? 5.612 -14.912 -14.989 1.00 88.94 99 MET A C 1
ATOM 776 O O . MET A 1 99 ? 6.387 -14.601 -15.893 1.00 88.94 99 MET A O 1
ATOM 780 N N . ASP A 1 100 ? 4.932 -16.060 -14.999 1.00 88.75 100 ASP A N 1
ATOM 781 C CA . ASP A 1 100 ? 5.101 -17.078 -16.042 1.00 88.75 100 ASP A CA 1
ATOM 782 C C . ASP A 1 100 ? 4.714 -16.556 -17.435 1.00 88.75 100 ASP A C 1
ATOM 784 O O . ASP A 1 100 ? 5.386 -16.884 -18.414 1.00 88.75 100 ASP A O 1
ATOM 788 N N . GLY A 1 101 ? 3.717 -15.668 -17.524 1.00 90.06 101 GLY A N 1
ATOM 789 C CA . GLY A 1 101 ? 3.299 -15.028 -18.776 1.00 90.06 101 GLY A CA 1
ATOM 790 C C . GLY A 1 101 ? 4.312 -14.022 -19.337 1.00 90.06 101 GLY A C 1
ATOM 791 O O . GLY A 1 101 ? 4.252 -13.683 -20.517 1.00 90.06 101 GLY A O 1
ATOM 792 N N . TYR A 1 102 ? 5.262 -13.563 -18.518 1.00 92.00 102 TYR A N 1
ATOM 793 C CA . TYR A 1 102 ? 6.298 -12.608 -18.919 1.00 92.00 102 TYR A CA 1
ATOM 794 C C . TYR A 1 102 ? 7.657 -13.267 -19.189 1.00 92.00 102 TYR A C 1
ATOM 796 O O . TYR A 1 102 ? 8.509 -12.654 -19.824 1.00 92.00 102 TYR A O 1
ATOM 804 N N . ARG A 1 103 ? 7.880 -14.524 -18.777 1.00 88.25 103 ARG A N 1
ATOM 805 C CA . ARG A 1 103 ? 9.190 -15.194 -18.918 1.00 88.25 103 ARG A CA 1
ATOM 806 C C . ARG A 1 103 ? 9.695 -15.307 -20.355 1.00 88.25 103 ARG A C 1
ATOM 808 O O . ARG A 1 103 ? 10.902 -15.325 -20.560 1.00 88.25 103 ARG A O 1
ATOM 815 N N . THR A 1 104 ? 8.794 -15.423 -21.326 1.00 89.06 104 THR A N 1
ATOM 816 C CA . THR A 1 104 ? 9.139 -15.614 -22.745 1.00 89.06 104 THR A CA 1
ATOM 817 C C . THR A 1 104 ? 9.028 -14.334 -23.569 1.00 89.06 104 THR A C 1
ATOM 819 O O . THR A 1 104 ? 9.103 -14.399 -24.792 1.00 89.06 104 THR A O 1
ATOM 822 N N . ARG A 1 105 ? 8.782 -13.183 -22.934 1.00 91.81 105 ARG A N 1
ATOM 823 C CA . ARG A 1 105 ? 8.697 -11.900 -23.634 1.00 91.81 105 ARG A CA 1
ATOM 824 C C . ARG A 1 105 ? 10.095 -11.355 -23.906 1.00 91.81 105 ARG A C 1
ATOM 826 O O . ARG A 1 105 ? 10.927 -11.310 -23.007 1.00 91.81 105 ARG A O 1
ATOM 833 N N . GLU A 1 106 ? 10.323 -10.927 -25.142 1.00 91.88 106 GLU A N 1
ATOM 834 C CA . GLU A 1 106 ? 11.592 -10.330 -25.583 1.00 91.88 106 GLU A CA 1
ATOM 835 C C . GLU A 1 106 ? 11.597 -8.798 -25.464 1.00 91.88 106 GLU A C 1
ATOM 837 O O . GLU A 1 106 ? 12.650 -8.173 -25.522 1.00 91.88 106 GLU A O 1
ATOM 842 N N . ASP A 1 107 ? 10.429 -8.185 -25.259 1.00 93.69 107 ASP A N 1
ATOM 843 C CA . ASP A 1 107 ? 10.242 -6.735 -25.153 1.00 93.69 107 ASP A CA 1
ATOM 844 C C . ASP A 1 107 ? 10.308 -6.220 -23.705 1.00 93.69 107 ASP A C 1
ATOM 846 O O . ASP A 1 107 ? 9.850 -5.117 -23.394 1.00 93.69 107 ASP A O 1
ATOM 850 N N . ILE A 1 108 ? 10.888 -7.016 -22.804 1.00 95.12 108 ILE A N 1
ATOM 851 C CA . ILE A 1 108 ? 11.075 -6.667 -21.397 1.00 95.12 108 ILE A CA 1
ATOM 852 C C . ILE A 1 108 ? 12.486 -6.997 -20.907 1.00 95.12 108 ILE A C 1
ATOM 854 O O . ILE A 1 108 ? 13.163 -7.885 -21.422 1.00 95.12 108 ILE A O 1
ATOM 858 N N . VAL A 1 109 ? 12.893 -6.331 -19.833 1.00 93.81 109 VAL A N 1
ATOM 859 C CA . VAL A 1 109 ? 14.087 -6.651 -19.050 1.00 93.81 109 VAL A CA 1
ATOM 860 C C . VAL A 1 109 ? 13.676 -6.885 -17.603 1.00 93.81 109 VAL A C 1
ATOM 862 O O . VAL A 1 109 ? 12.975 -6.066 -17.010 1.00 93.81 109 VAL A O 1
ATOM 865 N N . TRP A 1 110 ? 14.134 -7.991 -17.022 1.00 94.19 110 TRP A N 1
ATOM 866 C CA . TRP A 1 110 ? 13.977 -8.270 -15.596 1.00 94.19 110 TRP A CA 1
ATOM 867 C C . TRP A 1 110 ? 15.033 -7.500 -14.801 1.00 94.19 110 TRP A C 1
ATOM 869 O O . TRP A 1 110 ? 16.231 -7.712 -14.986 1.00 94.19 110 TRP A O 1
ATOM 879 N N . VAL A 1 111 ? 14.587 -6.603 -13.923 1.00 91.19 111 VAL A N 1
ATOM 880 C CA . VAL A 1 111 ? 15.459 -5.799 -13.047 1.00 91.19 111 VAL A CA 1
ATOM 881 C C . VAL A 1 111 ? 15.614 -6.462 -11.677 1.00 91.19 111 VAL A C 1
ATOM 883 O O . VAL A 1 111 ? 16.672 -6.384 -11.055 1.00 91.19 111 VAL A O 1
ATOM 886 N N . SER A 1 112 ? 14.571 -7.151 -11.215 1.00 90.44 112 SER A N 1
ATOM 887 C CA . SER A 1 112 ? 14.576 -7.971 -10.002 1.00 90.44 112 SER A CA 1
ATOM 888 C C . SER A 1 112 ? 13.848 -9.294 -10.257 1.00 90.44 112 SER A C 1
ATOM 890 O O . SER A 1 112 ? 13.475 -9.612 -11.386 1.00 90.44 112 SER A O 1
ATOM 892 N N . LYS A 1 113 ? 13.631 -10.075 -9.191 1.00 89.31 113 LYS A N 1
ATOM 893 C CA . LYS A 1 113 ? 12.835 -11.308 -9.235 1.00 89.31 113 LYS A CA 1
ATOM 894 C C . LYS A 1 113 ? 11.430 -11.074 -9.800 1.00 89.31 113 LYS A C 1
ATOM 896 O O . LYS A 1 113 ? 10.912 -11.947 -10.479 1.00 89.31 113 LYS A O 1
ATOM 901 N N . ASP A 1 114 ? 10.822 -9.942 -9.483 1.00 90.56 114 ASP A N 1
ATOM 902 C CA . ASP A 1 114 ? 9.409 -9.640 -9.695 1.00 90.56 114 ASP A CA 1
ATOM 903 C C . ASP A 1 114 ? 9.178 -8.305 -10.412 1.00 90.56 114 ASP A C 1
ATOM 905 O O . ASP A 1 114 ? 8.032 -7.963 -10.668 1.00 90.56 114 ASP A O 1
ATOM 909 N N . PHE A 1 115 ? 10.224 -7.557 -10.769 1.00 92.94 115 PHE A N 1
ATOM 910 C CA . PHE A 1 115 ? 10.106 -6.262 -11.434 1.00 92.94 115 PHE A CA 1
ATOM 911 C C . PHE A 1 115 ? 10.665 -6.300 -12.854 1.00 92.94 115 PHE A C 1
ATOM 913 O O . PHE A 1 115 ? 11.820 -6.680 -13.079 1.00 92.94 115 PHE A O 1
ATOM 920 N N . ILE A 1 116 ? 9.849 -5.842 -13.801 1.00 94.62 116 ILE A N 1
ATOM 921 C CA . ILE A 1 116 ? 10.178 -5.757 -15.221 1.00 94.62 116 ILE A CA 1
ATOM 922 C C . ILE A 1 116 ? 10.172 -4.310 -15.711 1.00 94.62 116 ILE A C 1
ATOM 924 O O . ILE A 1 116 ? 9.451 -3.456 -15.196 1.00 94.62 116 ILE A O 1
ATOM 928 N N . VAL A 1 117 ? 10.942 -4.058 -16.758 1.00 95.00 117 VAL A N 1
ATOM 929 C CA . VAL A 1 117 ? 10.979 -2.810 -17.522 1.00 95.00 117 VAL A CA 1
ATOM 930 C C . VAL A 1 117 ? 10.694 -3.128 -18.986 1.00 95.00 117 VAL A C 1
ATOM 932 O O . VAL A 1 117 ? 11.216 -4.115 -19.493 1.00 95.00 117 VAL A O 1
ATOM 935 N N . PHE A 1 118 ? 9.889 -2.317 -19.672 1.00 94.94 118 PHE A N 1
ATOM 936 C CA . PHE A 1 118 ? 9.607 -2.510 -21.100 1.00 94.94 118 PHE A CA 1
ATOM 937 C C . PHE A 1 118 ? 10.710 -1.874 -21.956 1.00 94.94 118 PHE A C 1
ATOM 939 O O . PHE A 1 118 ? 11.029 -0.700 -21.769 1.00 94.94 118 PHE A O 1
ATOM 946 N N . VAL A 1 119 ? 11.266 -2.635 -22.904 1.00 90.19 119 VAL A N 1
ATOM 947 C CA . VAL A 1 119 ? 12.445 -2.253 -23.710 1.00 90.19 119 VAL A CA 1
ATOM 948 C C . VAL A 1 119 ? 12.191 -1.008 -24.561 1.00 90.19 119 VAL A C 1
ATOM 950 O O . VAL A 1 119 ? 13.058 -0.145 -24.651 1.00 90.19 119 VAL A O 1
ATOM 953 N N . ASP A 1 120 ? 10.992 -0.883 -25.130 1.00 89.00 120 ASP A N 1
ATOM 954 C CA . ASP A 1 120 ? 10.626 0.233 -26.013 1.00 89.00 120 ASP A CA 1
ATOM 955 C C . ASP A 1 120 ? 10.208 1.508 -25.253 1.00 89.00 120 ASP A C 1
ATOM 957 O O . ASP A 1 120 ? 9.739 2.481 -25.849 1.00 89.00 120 ASP A O 1
ATOM 961 N N . SER A 1 121 ? 10.360 1.521 -23.926 1.00 87.94 121 SER A N 1
ATOM 962 C CA . SER A 1 121 ? 10.011 2.677 -23.103 1.00 87.94 121 SER A CA 1
ATOM 963 C C . SER A 1 121 ? 11.016 3.811 -23.228 1.00 87.94 121 SER A C 1
ATOM 965 O O . SER A 1 121 ? 12.228 3.608 -23.288 1.00 87.94 121 SER A O 1
ATOM 967 N N . VAL A 1 122 ? 10.508 5.042 -23.171 1.00 86.62 122 VAL A N 1
ATOM 968 C CA . VAL A 1 122 ? 11.344 6.242 -23.113 1.00 86.62 122 VAL A CA 1
ATOM 969 C C . VAL A 1 122 ? 11.691 6.551 -21.661 1.00 86.62 122 VAL A C 1
ATOM 971 O O . VAL A 1 122 ? 10.821 6.958 -20.888 1.00 86.62 122 VAL A O 1
ATOM 974 N N . PHE A 1 123 ? 12.974 6.395 -21.343 1.00 87.12 123 PHE A N 1
ATOM 975 C CA . PHE A 1 123 ? 13.595 6.867 -20.109 1.00 87.12 123 PHE A CA 1
ATOM 976 C C . PHE A 1 123 ? 14.061 8.312 -20.290 1.00 87.12 123 PHE A C 1
ATOM 978 O O . PHE A 1 123 ? 14.716 8.644 -21.281 1.00 87.12 123 PHE A O 1
ATOM 985 N N . ASP A 1 124 ? 13.707 9.174 -19.347 1.00 88.31 124 ASP A N 1
ATOM 986 C CA . ASP A 1 124 ? 14.027 10.601 -19.345 1.00 88.31 124 ASP A CA 1
ATOM 987 C C . ASP A 1 124 ? 14.854 11.036 -18.125 1.00 88.31 124 ASP A C 1
ATOM 989 O O . ASP A 1 124 ? 15.236 12.204 -18.031 1.00 88.31 124 ASP A O 1
ATOM 993 N N . GLY A 1 125 ? 15.191 10.100 -17.230 1.00 87.06 125 GLY A N 1
ATOM 994 C CA . GLY A 1 125 ? 15.995 10.348 -16.034 1.00 87.06 125 GLY A CA 1
ATOM 995 C C . GLY A 1 125 ? 15.219 10.999 -14.888 1.00 87.06 125 GLY A C 1
ATOM 996 O O . GLY A 1 125 ? 15.823 11.362 -13.878 1.00 87.06 125 GLY A O 1
ATOM 997 N N . ALA A 1 126 ? 13.906 11.176 -15.042 1.00 90.88 126 ALA A N 1
ATOM 998 C CA . ALA A 1 126 ? 12.996 11.688 -14.025 1.00 90.88 126 ALA A CA 1
ATOM 999 C C . ALA A 1 126 ? 11.922 10.645 -13.668 1.00 90.88 126 ALA A C 1
ATOM 1001 O O . ALA A 1 126 ? 10.778 10.988 -13.346 1.00 90.88 126 ALA A O 1
ATOM 1002 N N . GLU A 1 127 ? 12.282 9.362 -13.739 1.00 94.06 127 GLU A N 1
ATOM 1003 C CA . GLU A 1 127 ? 11.401 8.262 -13.381 1.00 94.06 127 GLU A CA 1
ATOM 1004 C C . GLU A 1 127 ? 11.117 8.229 -11.878 1.00 94.06 127 GLU A C 1
ATOM 1006 O O . GLU A 1 127 ? 11.942 8.577 -11.029 1.00 94.06 127 GLU A O 1
ATOM 1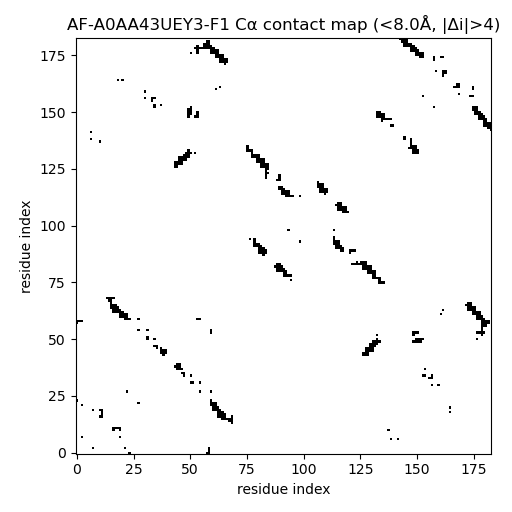011 N N . ARG A 1 128 ? 9.922 7.750 -11.545 1.00 94.75 128 ARG A N 1
ATOM 1012 C CA . ARG A 1 128 ? 9.450 7.593 -10.169 1.00 94.75 128 ARG A CA 1
ATOM 1013 C C . ARG A 1 128 ? 8.623 6.333 -10.026 1.00 94.75 128 ARG A C 1
ATOM 1015 O O . ARG A 1 128 ? 7.972 5.893 -10.977 1.00 94.75 128 ARG A O 1
ATOM 1022 N N . PHE A 1 129 ? 8.620 5.777 -8.825 1.00 95.12 129 PHE A N 1
ATOM 1023 C CA . PHE A 1 129 ? 7.734 4.678 -8.488 1.00 95.12 129 PHE A CA 1
ATOM 1024 C C . PHE A 1 129 ? 6.379 5.198 -8.026 1.00 95.12 129 PHE A C 1
ATOM 1026 O O . PHE A 1 129 ? 6.302 6.167 -7.277 1.00 95.12 129 PHE A O 1
ATOM 1033 N N . ILE A 1 130 ? 5.313 4.529 -8.450 1.00 93.50 130 ILE A N 1
ATOM 1034 C CA . ILE A 1 130 ? 3.942 4.770 -8.015 1.00 93.50 130 ILE A CA 1
ATOM 1035 C C . ILE A 1 130 ? 3.411 3.483 -7.390 1.00 93.50 130 ILE A C 1
ATOM 1037 O O . ILE A 1 130 ? 3.435 2.431 -8.029 1.00 93.50 130 ILE A O 1
ATOM 1041 N N . ILE A 1 131 ? 2.891 3.580 -6.170 1.00 91.69 131 ILE A N 1
ATOM 1042 C CA . ILE A 1 131 ? 2.109 2.515 -5.537 1.00 91.69 131 ILE A CA 1
ATOM 1043 C C . ILE A 1 131 ? 0.631 2.907 -5.673 1.00 91.69 131 ILE A C 1
ATOM 1045 O O . ILE A 1 131 ? 0.203 3.859 -5.016 1.00 91.69 131 ILE A O 1
ATOM 1049 N N . PRO A 1 132 ? -0.136 2.267 -6.573 1.00 87.31 132 PRO A N 1
ATOM 1050 C CA . PRO A 1 132 ? -1.531 2.615 -6.813 1.00 87.31 132 PRO A CA 1
ATOM 1051 C C . PRO A 1 132 ? -2.417 2.214 -5.631 1.00 87.31 132 PRO A C 1
ATOM 1053 O O . PRO A 1 132 ? -2.099 1.279 -4.893 1.00 87.31 132 PRO A O 1
ATOM 1056 N N . ALA A 1 133 ? -3.548 2.903 -5.479 1.00 82.44 133 ALA A N 1
ATOM 1057 C CA . ALA A 1 133 ? -4.548 2.544 -4.488 1.00 82.44 133 ALA A CA 1
ATOM 1058 C C . ALA A 1 133 ? -5.146 1.165 -4.742 1.00 82.44 133 ALA A C 1
ATOM 1060 O O . ALA A 1 133 ? -5.308 0.718 -5.881 1.00 82.44 133 ALA A O 1
ATOM 1061 N N . THR A 1 134 ? -5.454 0.494 -3.639 1.00 82.62 134 THR A N 1
ATOM 1062 C CA . THR A 1 134 ? -5.985 -0.860 -3.635 1.00 82.62 134 THR A CA 1
ATOM 1063 C C . THR A 1 134 ? -7.243 -0.876 -2.783 1.00 82.62 134 THR A C 1
ATOM 1065 O O . THR A 1 134 ? -7.197 -0.633 -1.577 1.00 82.62 134 THR A O 1
ATOM 1068 N N . HIS A 1 135 ? -8.381 -1.130 -3.424 1.00 83.81 135 HIS A N 1
ATOM 1069 C CA . HIS A 1 135 ? -9.631 -1.360 -2.709 1.00 83.81 135 HIS A CA 1
ATOM 1070 C C . HIS A 1 135 ? -9.530 -2.645 -1.907 1.00 83.81 135 HIS A C 1
ATOM 1072 O O . HIS A 1 135 ? -8.973 -3.629 -2.389 1.00 83.81 135 HIS A O 1
ATOM 1078 N N . THR A 1 136 ? -10.105 -2.637 -0.712 1.00 83.69 136 THR A N 1
ATOM 1079 C CA . THR A 1 136 ? -10.113 -3.808 0.154 1.00 83.69 136 THR A CA 1
ATOM 1080 C C . THR A 1 136 ? -11.534 -4.213 0.500 1.00 83.69 136 THR A C 1
ATOM 1082 O O . THR A 1 136 ? -12.421 -3.372 0.607 1.00 83.69 136 THR A O 1
ATOM 1085 N N . THR A 1 137 ? -11.723 -5.512 0.705 1.00 84.75 137 THR A N 1
ATOM 1086 C CA . THR A 1 137 ? -13.013 -6.109 1.090 1.00 84.75 137 THR A CA 1
ATOM 1087 C C . THR A 1 137 ? -13.136 -6.322 2.600 1.00 84.75 137 THR A C 1
ATOM 1089 O O . THR A 1 137 ? -14.131 -6.857 3.083 1.00 84.75 137 THR A O 1
ATOM 1092 N N . LEU A 1 138 ? -12.128 -5.895 3.377 1.00 85.56 138 LEU A N 1
ATOM 1093 C CA . LEU A 1 138 ? -12.058 -6.118 4.826 1.00 85.56 138 LEU A CA 1
ATOM 1094 C C . LEU A 1 138 ? -13.253 -5.537 5.594 1.00 85.56 138 LEU A C 1
ATOM 1096 O O . LEU A 1 138 ? -13.559 -6.034 6.675 1.00 85.56 138 LEU A O 1
ATOM 1100 N N . LEU A 1 139 ? -13.917 -4.513 5.051 1.00 89.31 139 LEU A N 1
ATOM 1101 C CA . LEU A 1 139 ? -15.052 -3.834 5.682 1.00 89.31 139 LEU A CA 1
ATOM 1102 C C . LEU A 1 139 ? -16.391 -4.063 4.959 1.00 89.31 139 LEU A C 1
ATOM 1104 O O . LEU A 1 139 ? -17.398 -3.524 5.405 1.00 89.31 139 LEU A O 1
ATOM 1108 N N . ASP A 1 140 ? -16.446 -4.891 3.907 1.00 87.12 140 ASP A N 1
ATOM 1109 C CA . ASP A 1 140 ? -17.657 -5.093 3.084 1.00 87.12 140 ASP A CA 1
ATOM 1110 C C . ASP A 1 140 ? -18.862 -5.615 3.887 1.00 87.12 140 ASP A C 1
ATOM 1112 O O . ASP A 1 140 ? -20.015 -5.412 3.511 1.00 87.12 140 ASP A O 1
ATOM 1116 N N . SER A 1 141 ? -18.614 -6.313 5.000 1.00 87.12 141 SER A N 1
ATOM 1117 C CA . SER A 1 141 ? -19.668 -6.824 5.882 1.00 87.12 141 SER A CA 1
ATOM 1118 C C . SER A 1 141 ? -20.241 -5.779 6.843 1.00 87.12 141 SER A C 1
ATOM 1120 O O . SER A 1 141 ? -21.155 -6.112 7.598 1.00 87.12 141 SER A O 1
ATOM 1122 N N . ILE A 1 142 ? -19.712 -4.552 6.857 1.00 90.56 142 ILE A N 1
ATOM 1123 C CA . ILE A 1 142 ? -20.129 -3.476 7.760 1.00 90.56 142 ILE A CA 1
ATOM 1124 C C . ILE A 1 142 ? -20.979 -2.463 6.974 1.00 90.56 142 ILE A C 1
ATOM 1126 O O . ILE A 1 142 ? -20.431 -1.690 6.193 1.00 90.56 142 ILE A O 1
ATOM 1130 N N . PRO A 1 143 ? -22.312 -2.416 7.179 1.00 86.31 143 PRO A N 1
ATOM 1131 C CA . PRO A 1 143 ? -23.227 -1.697 6.283 1.00 86.31 143 PRO A CA 1
ATOM 1132 C C . PRO A 1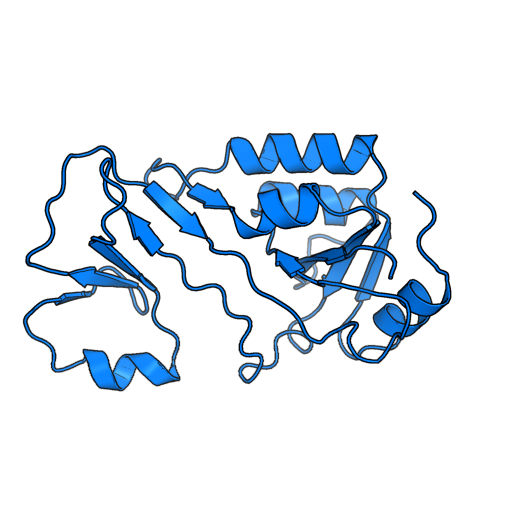 143 ? -23.069 -0.175 6.195 1.00 86.31 143 PRO A C 1
ATOM 1134 O O . PRO A 1 143 ? -23.719 0.424 5.353 1.00 86.31 143 PRO A O 1
ATOM 1137 N N . HIS A 1 144 ? -22.308 0.451 7.093 1.00 89.31 144 HIS A N 1
ATOM 1138 C CA . HIS A 1 144 ? -22.120 1.907 7.141 1.00 89.31 144 HIS A CA 1
ATOM 1139 C C . HIS A 1 144 ? -20.686 2.326 6.775 1.00 89.31 144 HIS A C 1
ATOM 1141 O O . HIS A 1 144 ? -20.312 3.479 6.982 1.00 89.31 144 HIS A O 1
ATOM 1147 N N . CYS A 1 145 ? -19.871 1.390 6.274 1.00 91.69 145 CYS A N 1
ATOM 1148 C CA . CYS A 1 145 ? -18.523 1.654 5.786 1.00 91.69 145 CYS A CA 1
ATOM 1149 C C . CYS A 1 145 ? -18.517 1.674 4.258 1.00 91.69 145 CYS A C 1
ATOM 1151 O O . CYS A 1 145 ? -18.816 0.667 3.618 1.00 91.69 145 CYS A O 1
ATOM 1153 N N . ALA A 1 146 ? -18.093 2.793 3.679 1.00 91.75 146 ALA A N 1
ATOM 1154 C CA . ALA A 1 146 ? -18.051 2.993 2.241 1.00 91.75 146 ALA A CA 1
ATOM 1155 C C . ALA A 1 146 ? -16.621 3.189 1.730 1.00 91.75 146 ALA A C 1
ATOM 1157 O O . ALA A 1 146 ? -15.771 3.801 2.384 1.00 91.75 146 ALA A O 1
ATOM 1158 N N . GLY A 1 147 ? -16.366 2.693 0.515 1.00 89.94 147 GLY A N 1
ATOM 1159 C CA . GLY A 1 147 ? -15.162 3.023 -0.247 1.00 89.94 147 GLY A CA 1
ATOM 1160 C C . GLY A 1 147 ? -13.853 2.695 0.472 1.00 89.94 147 GLY A C 1
ATOM 1161 O O . GLY A 1 147 ? -12.929 3.505 0.411 1.00 89.94 147 GLY A O 1
ATOM 1162 N N . ALA A 1 148 ? -13.786 1.545 1.150 1.00 91.06 148 ALA A N 1
ATOM 1163 C CA . ALA A 1 148 ? -12.611 1.130 1.903 1.00 91.06 148 ALA A CA 1
ATOM 1164 C C . ALA A 1 148 ? -11.391 0.916 0.988 1.00 91.06 148 ALA A C 1
ATOM 1166 O O . ALA A 1 148 ? -11.451 0.219 -0.032 1.00 91.06 148 ALA A O 1
ATOM 1167 N N . ILE A 1 149 ? -10.268 1.518 1.372 1.00 90.88 149 ILE A N 1
ATOM 1168 C CA . ILE A 1 149 ? -8.976 1.424 0.682 1.00 90.88 149 ILE A CA 1
ATOM 1169 C C . ILE A 1 149 ? -7.929 0.998 1.701 1.00 90.88 149 ILE A C 1
ATOM 1171 O O . ILE A 1 149 ? -7.982 1.412 2.861 1.00 90.88 149 ILE A O 1
ATOM 1175 N N . VAL A 1 150 ? -6.977 0.180 1.261 1.00 89.75 150 VAL A N 1
ATOM 1176 C CA . VAL A 1 150 ? -5.814 -0.214 2.052 1.00 89.75 150 VAL A CA 1
ATOM 1177 C C . VAL A 1 150 ? -4.530 0.340 1.439 1.00 89.75 150 VAL A C 1
ATOM 1179 O O . VAL A 1 150 ? -4.352 0.357 0.219 1.00 89.75 150 VAL A O 1
ATOM 1182 N N . ALA A 1 151 ? -3.626 0.779 2.309 1.00 90.94 151 ALA A N 1
ATOM 1183 C CA . ALA A 1 151 ? -2.292 1.238 1.970 1.00 90.94 151 ALA A CA 1
ATOM 1184 C C . ALA A 1 151 ? -1.245 0.524 2.826 1.00 90.94 151 ALA A C 1
ATOM 1186 O O . ALA A 1 151 ? -1.443 0.285 4.022 1.00 90.94 151 ALA A O 1
ATOM 1187 N N . HIS A 1 152 ? -0.099 0.230 2.219 1.00 89.56 152 HIS A N 1
ATOM 1188 C CA . HIS A 1 152 ? 1.085 -0.206 2.949 1.00 89.56 152 HIS A CA 1
ATOM 1189 C C . HIS A 1 152 ? 1.965 1.014 3.227 1.00 89.56 152 HIS A C 1
ATOM 1191 O O . HIS A 1 152 ? 2.388 1.654 2.263 1.00 89.56 152 HIS A O 1
ATOM 1197 N N . PRO A 1 153 ? 2.232 1.355 4.500 1.00 92.50 153 PRO A N 1
ATOM 1198 C CA . PRO A 1 153 ? 3.174 2.413 4.837 1.00 92.50 153 PRO A CA 1
ATOM 1199 C C . PRO A 1 153 ? 4.601 2.024 4.436 1.00 92.50 153 PRO A C 1
ATOM 1201 O O . PRO A 1 153 ? 4.953 0.840 4.374 1.00 92.50 153 PRO A O 1
ATOM 1204 N N . CYS A 1 154 ? 5.453 3.021 4.224 1.00 91.81 154 CYS A N 1
ATOM 1205 C CA . CYS A 1 154 ? 6.889 2.835 4.128 1.00 91.81 154 CYS A CA 1
ATOM 1206 C C . CYS A 1 154 ? 7.469 2.351 5.471 1.00 91.81 154 CYS A C 1
ATOM 1208 O O . CYS A 1 154 ? 6.835 2.425 6.527 1.00 91.81 154 CYS A O 1
ATOM 1210 N N . THR A 1 155 ? 8.699 1.834 5.447 1.00 91.25 155 THR A N 1
ATOM 1211 C CA . THR A 1 155 ? 9.322 1.208 6.624 1.00 91.25 155 THR A CA 1
ATOM 1212 C C . THR A 1 155 ? 9.385 2.139 7.837 1.00 91.25 155 THR A C 1
ATOM 1214 O O . THR A 1 155 ? 9.160 1.700 8.963 1.00 91.25 155 THR A O 1
ATOM 1217 N N . THR A 1 156 ? 9.690 3.422 7.640 1.00 94.00 156 THR A N 1
ATOM 1218 C CA . THR A 1 156 ? 9.784 4.385 8.745 1.00 94.00 156 THR A CA 1
ATOM 1219 C C . THR A 1 156 ? 8.411 4.692 9.339 1.00 94.00 156 THR A C 1
ATOM 1221 O O . THR A 1 156 ? 8.264 4.652 10.562 1.00 94.00 156 THR A O 1
ATOM 1224 N N . SER A 1 157 ? 7.389 4.876 8.504 1.00 95.94 157 SER A N 1
ATOM 1225 C CA . SER A 1 157 ? 5.991 5.004 8.928 1.00 95.94 157 SER A CA 1
ATOM 1226 C C . SER A 1 157 ? 5.485 3.767 9.682 1.00 95.94 157 SER A C 1
ATOM 1228 O O . SER A 1 157 ? 4.888 3.897 10.751 1.00 95.94 157 SER A O 1
ATOM 1230 N N . ASP A 1 158 ? 5.780 2.557 9.194 1.00 95.19 158 ASP A N 1
ATOM 1231 C CA . ASP A 1 158 ? 5.472 1.289 9.875 1.00 95.19 158 ASP A CA 1
ATOM 1232 C C . ASP A 1 158 ? 6.088 1.244 11.284 1.00 95.19 158 ASP A C 1
ATOM 1234 O O . ASP A 1 158 ? 5.407 0.939 12.269 1.00 95.19 158 ASP A O 1
ATOM 1238 N N . MET A 1 159 ? 7.362 1.628 11.410 1.00 95.19 159 MET A N 1
ATOM 1239 C CA . MET A 1 159 ? 8.044 1.707 12.703 1.00 95.19 159 MET A CA 1
ATOM 1240 C C . MET A 1 159 ? 7.418 2.753 13.632 1.00 95.19 159 MET A C 1
ATOM 1242 O O . MET A 1 159 ? 7.279 2.493 14.832 1.00 95.19 159 MET A O 1
ATOM 1246 N N . MET A 1 160 ? 7.031 3.921 13.111 1.00 96.19 160 MET A N 1
ATOM 1247 C CA . MET A 1 160 ? 6.360 4.970 13.886 1.00 96.19 160 MET A CA 1
ATOM 1248 C C . MET A 1 160 ? 5.008 4.494 14.431 1.00 96.19 160 MET A C 1
ATOM 1250 O O . MET A 1 160 ? 4.730 4.668 15.620 1.00 96.19 160 MET A O 1
ATOM 1254 N N . ILE A 1 161 ? 4.199 3.837 13.596 1.00 96.75 161 ILE A N 1
ATOM 1255 C CA . ILE A 1 161 ? 2.902 3.262 13.978 1.00 96.75 161 ILE A CA 1
ATOM 1256 C C . ILE A 1 161 ? 3.068 2.188 15.051 1.00 96.75 161 ILE A C 1
ATOM 1258 O O . ILE A 1 161 ? 2.428 2.259 16.105 1.00 96.75 161 ILE A O 1
ATOM 1262 N N . LYS A 1 162 ? 3.976 1.233 14.844 1.00 96.38 162 LYS A N 1
ATOM 1263 C CA . LYS A 1 162 ? 4.264 0.187 15.834 1.00 96.38 162 LYS A CA 1
ATOM 1264 C C . LYS A 1 162 ? 4.752 0.769 17.158 1.00 96.38 162 LYS A C 1
ATOM 1266 O O . LYS A 1 162 ? 4.285 0.352 18.218 1.00 96.38 162 LYS A O 1
ATOM 1271 N N . SER A 1 163 ? 5.622 1.777 17.110 1.00 95.12 163 SER A N 1
ATOM 1272 C CA . SER A 1 163 ? 6.131 2.458 18.306 1.00 95.12 163 SER A CA 1
ATOM 1273 C C . SER A 1 163 ? 5.019 3.174 19.075 1.00 95.12 163 SER A C 1
ATOM 1275 O O . SER A 1 163 ? 4.942 3.051 20.297 1.00 95.12 163 SER A O 1
ATOM 1277 N N . LYS A 1 164 ? 4.105 3.862 18.375 1.00 93.62 164 LYS A N 1
ATOM 1278 C CA . LYS A 1 164 ? 2.926 4.511 18.974 1.00 93.62 164 LYS A CA 1
ATOM 1279 C C . LYS A 1 164 ? 2.014 3.508 19.689 1.00 93.62 164 LYS A C 1
ATOM 1281 O O . LYS A 1 164 ? 1.443 3.844 20.725 1.00 93.62 164 LYS A O 1
ATOM 1286 N N . ALA A 1 165 ? 1.917 2.285 19.174 1.00 92.62 165 ALA A N 1
ATOM 1287 C CA . ALA A 1 165 ? 1.150 1.195 19.776 1.00 92.62 165 ALA A CA 1
ATOM 1288 C C . ALA A 1 165 ? 1.891 0.440 20.897 1.00 92.62 165 ALA A C 1
ATOM 1290 O O . ALA A 1 165 ? 1.326 -0.489 21.479 1.00 92.62 165 ALA A O 1
ATOM 1291 N N . GLY A 1 166 ? 3.153 0.786 21.185 1.00 94.56 166 GLY A N 1
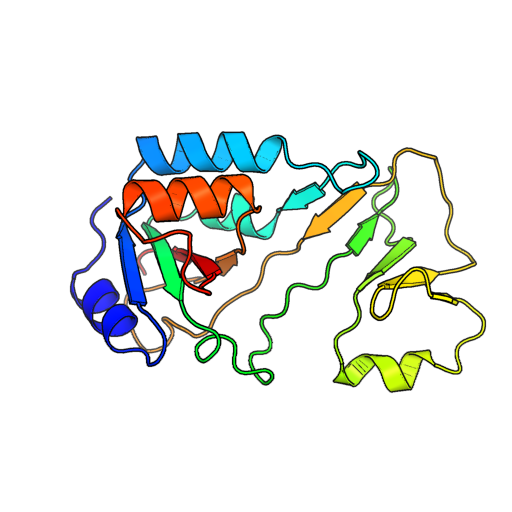ATOM 1292 C CA . GLY A 1 166 ? 4.004 0.024 22.101 1.00 94.56 166 GLY A CA 1
ATOM 1293 C C . GLY A 1 166 ? 4.276 -1.405 21.618 1.00 94.56 166 GLY A C 1
ATOM 1294 O O . GLY A 1 166 ? 4.459 -2.308 22.436 1.00 94.56 166 GLY A O 1
ATOM 1295 N N . PHE A 1 167 ? 4.239 -1.635 20.302 1.00 94.50 167 PHE A N 1
ATOM 1296 C CA . PHE A 1 167 ? 4.489 -2.941 19.710 1.00 94.50 167 PHE A CA 1
ATOM 1297 C C . PHE A 1 167 ? 5.988 -3.248 19.689 1.00 94.50 167 PHE A C 1
ATOM 1299 O O . PHE A 1 167 ? 6.821 -2.392 19.394 1.00 94.50 167 PHE A O 1
ATOM 1306 N N . ASP A 1 168 ? 6.324 -4.496 19.995 1.00 91.81 168 ASP A N 1
ATOM 1307 C CA . ASP A 1 168 ? 7.699 -4.979 20.000 1.00 91.81 168 ASP A CA 1
ATOM 1308 C C . ASP A 1 168 ? 8.227 -5.095 18.565 1.00 91.81 168 ASP A C 1
ATOM 1310 O O . ASP A 1 168 ? 7.854 -6.007 17.828 1.00 91.81 168 ASP A O 1
ATOM 1314 N N . LEU A 1 169 ? 9.112 -4.170 18.183 1.00 87.69 169 LEU A N 1
ATOM 1315 C CA . LEU A 1 169 ? 9.708 -4.106 16.845 1.00 87.69 169 LEU A CA 1
ATOM 1316 C C . LEU A 1 169 ? 10.586 -5.320 16.502 1.00 87.69 169 LEU A C 1
ATOM 1318 O O . LEU A 1 169 ? 10.943 -5.486 15.339 1.00 87.69 169 LEU A O 1
ATOM 1322 N N . SER A 1 170 ? 10.940 -6.166 17.477 1.00 88.19 170 SER A N 1
ATOM 1323 C CA . SER A 1 170 ? 11.652 -7.420 17.205 1.00 88.19 170 SER A CA 1
ATOM 1324 C C . SER A 1 170 ? 10.742 -8.528 16.667 1.00 88.19 170 SER A C 1
ATOM 1326 O O . SER A 1 170 ? 11.239 -9.520 16.133 1.00 88.19 170 SER A O 1
ATOM 1328 N N . LYS A 1 171 ? 9.416 -8.373 16.786 1.00 87.75 171 LYS A N 1
ATOM 1329 C CA . LYS A 1 171 ? 8.443 -9.339 16.271 1.00 87.75 171 LYS A CA 1
ATOM 1330 C C . LYS A 1 171 ? 8.179 -9.108 14.792 1.00 87.75 171 LYS A C 1
ATOM 1332 O O . LYS A 1 171 ? 7.941 -7.982 14.358 1.00 87.75 171 LYS A O 1
ATOM 1337 N N . GLU A 1 172 ? 8.149 -10.204 14.043 1.00 87.69 172 GLU A N 1
ATOM 1338 C CA . GLU A 1 172 ? 7.751 -10.197 12.640 1.00 87.69 172 GLU A CA 1
ATOM 1339 C C . GLU A 1 172 ? 6.255 -9.881 12.532 1.00 87.69 172 GLU A C 1
ATOM 1341 O O . GLU A 1 172 ? 5.395 -10.666 12.929 1.00 87.69 172 GLU A O 1
ATOM 1346 N N . ALA A 1 173 ? 5.968 -8.678 12.054 1.00 91.00 173 ALA A N 1
ATOM 1347 C CA . ALA A 1 173 ? 4.636 -8.173 11.777 1.00 91.00 173 ALA A CA 1
ATOM 1348 C C . ALA A 1 173 ? 4.759 -7.064 10.733 1.00 91.00 173 ALA A C 1
ATOM 1350 O O . ALA A 1 173 ? 5.813 -6.430 10.610 1.00 91.00 173 ALA A O 1
ATOM 1351 N N . SER A 1 174 ? 3.681 -6.762 10.033 1.00 90.88 174 SER A N 1
ATOM 1352 C CA . SER A 1 174 ? 3.592 -5.606 9.140 1.00 90.88 174 SER A CA 1
ATOM 1353 C C . SER A 1 174 ? 2.456 -4.699 9.578 1.00 90.88 174 SER A C 1
ATOM 1355 O O . SER A 1 174 ? 1.602 -5.095 10.369 1.00 90.88 174 SER A O 1
ATOM 1357 N N . THR A 1 175 ? 2.451 -3.479 9.061 1.00 93.00 175 THR A N 1
ATOM 1358 C CA . THR A 1 175 ? 1.329 -2.561 9.222 1.00 93.00 175 THR A CA 1
ATOM 1359 C C . THR A 1 175 ? 0.587 -2.426 7.902 1.00 93.00 175 THR A C 1
ATOM 1361 O O . THR A 1 175 ? 1.203 -2.347 6.839 1.00 93.00 175 THR A O 1
ATOM 1364 N N . ILE A 1 176 ? -0.738 -2.377 7.976 1.00 92.56 176 ILE A N 1
ATOM 1365 C CA . ILE A 1 176 ? -1.596 -1.872 6.904 1.00 92.56 176 ILE A CA 1
ATOM 1366 C C . ILE A 1 176 ? -2.397 -0.692 7.437 1.00 92.56 176 ILE A C 1
ATOM 1368 O O . ILE A 1 176 ? -2.742 -0.663 8.618 1.00 92.56 176 ILE A O 1
ATOM 1372 N N . VAL A 1 177 ? -2.687 0.283 6.586 1.00 94.19 177 VAL A N 1
ATOM 1373 C CA . VAL A 1 177 ? -3.544 1.417 6.931 1.00 94.19 177 VAL A CA 1
ATOM 1374 C C . VAL A 1 177 ? -4.800 1.345 6.086 1.00 94.19 177 VAL A C 1
ATOM 1376 O O . VAL A 1 177 ? -4.720 1.238 4.867 1.00 94.19 177 VAL A O 1
ATOM 1379 N N . ILE A 1 178 ? -5.954 1.379 6.741 1.00 93.38 178 ILE A N 1
ATOM 1380 C CA . ILE A 1 178 ? -7.266 1.344 6.108 1.00 93.38 178 ILE A CA 1
ATOM 1381 C C . ILE A 1 178 ? -7.907 2.718 6.253 1.00 93.38 178 ILE A C 1
ATOM 1383 O O . ILE A 1 178 ? -7.975 3.263 7.358 1.00 93.38 178 ILE A O 1
ATOM 1387 N N . GLY A 1 179 ? -8.394 3.252 5.138 1.00 94.50 179 GLY A N 1
ATOM 1388 C CA . GLY A 1 179 ? -9.225 4.448 5.089 1.00 94.50 179 GLY A CA 1
ATOM 1389 C C . GLY A 1 179 ? -10.619 4.109 4.570 1.00 94.50 179 GLY A C 1
ATOM 1390 O O . GLY A 1 179 ? -10.740 3.347 3.611 1.00 94.50 179 GLY A O 1
ATOM 1391 N N . PHE A 1 180 ? -11.662 4.675 5.175 1.00 94.94 180 PHE A N 1
ATOM 1392 C CA . PHE A 1 180 ? -13.050 4.520 4.726 1.00 94.94 180 PHE A CA 1
ATOM 1393 C C . PHE A 1 180 ? -13.909 5.731 5.112 1.00 94.94 180 PHE A C 1
ATOM 1395 O O . PHE A 1 180 ? -13.582 6.471 6.046 1.00 94.94 180 PHE A O 1
ATOM 1402 N N . ASP A 1 181 ? -15.023 5.896 4.407 1.00 94.06 181 ASP A N 1
ATOM 1403 C CA . ASP A 1 181 ? -16.012 6.946 4.654 1.00 94.06 181 ASP A CA 1
ATOM 1404 C C . ASP A 1 181 ? -17.258 6.351 5.322 1.00 94.06 181 ASP A C 1
ATOM 1406 O O . ASP A 1 181 ? -17.484 5.137 5.250 1.00 94.06 181 ASP A O 1
ATOM 1410 N N . ASN A 1 182 ? -18.048 7.183 6.002 1.00 89.44 182 ASN A N 1
ATOM 1411 C CA . ASN A 1 182 ? -19.368 6.760 6.465 1.00 89.44 182 ASN A CA 1
ATOM 1412 C C . ASN A 1 182 ? -20.367 6.832 5.296 1.00 89.44 182 ASN A C 1
ATOM 1414 O O . ASN A 1 182 ? -20.349 7.807 4.544 1.00 89.44 182 ASN A O 1
ATOM 1418 N N . ASP A 1 183 ? -21.215 5.812 5.158 1.00 80.25 183 ASP A N 1
ATOM 1419 C CA . ASP A 1 183 ? -22.323 5.783 4.181 1.00 80.25 183 ASP A CA 1
ATOM 1420 C C . ASP A 1 183 ? -23.494 6.712 4.576 1.00 80.25 183 ASP A C 1
ATOM 1422 O O . ASP A 1 183 ? -23.786 6.839 5.794 1.00 80.25 183 ASP A O 1
#

Nearest PDB structures (foldseek):
  2p9r-assembly2_B  TM=2.231E-01  e=4.692E-01  Homo sapiens
  6tav-assembly1_A  TM=1.547E-01  e=4.692E-01  Homo sapiens
  6tav-assembly1_D  TM=1.883E-01  e=1.513E+00  Homo sapiens
  6tav-assembly1_C  TM=1.912E-01  e=1.712E+00  Homo sapiens
  6tav-assembly1_B  TM=1.889E-01  e=3.586E+00  Homo sapiens

Sequence (183 aa):
MVVPNDVIDHLNGIDGVLRVIIMDSDFSEVIHREELNTKSATGMDVINRSYDEVMEKENKLALIVDNRVFDPKMKDYATVLMVNSKGDVVGRSLKPEEMDGYRTREDIVWVSKDFIVFVDSVFDGAERFIIPATHTTLLDSIPHCAGAIVAHPCTTSDMMIKSKAGFDLSKEASTIVIGFDND

Mean predicted aligned error: 5.26 Å

Solvent-accessible surface area (backbone atoms only — not comparable to full-atom values): 10356 Å² total; per-residue (Å²): 129,79,78,59,65,67,60,54,53,52,53,60,67,37,73,38,44,75,44,79,41,82,44,49,74,69,57,43,52,54,42,50,59,50,47,75,68,37,58,46,101,86,66,39,48,37,45,51,46,14,46,55,57,28,70,72,34,71,36,41,36,36,34,38,23,33,76,64,59,61,44,90,81,55,86,60,70,62,55,42,32,31,24,28,80,89,63,51,78,36,26,34,47,48,54,82,88,50,44,73,80,52,73,82,50,83,60,49,44,76,81,51,100,46,30,38,33,43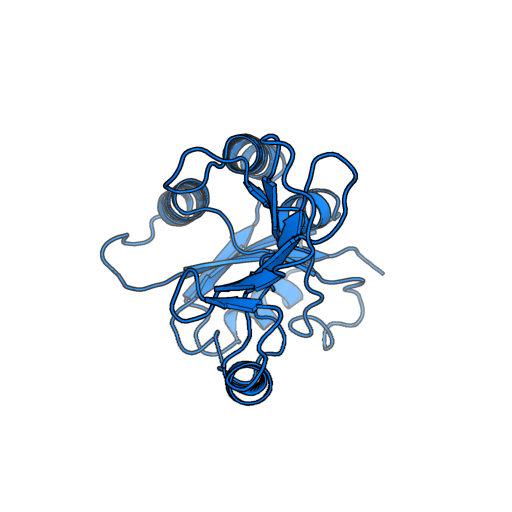,64,90,46,80,84,75,88,56,51,32,37,36,32,53,65,30,71,49,71,91,50,71,89,40,93,52,57,32,84,40,28,40,21,73,62,51,73,67,42,38,50,52,54,35,52,76,69,70,48,67,83,88,55,89,60,51,52,40,34,38,10,25,34,78,103

pLDDT: mean 89.09, std 10.11, range [38.22, 96.75]

Foldseek 3Di:
DDDDVVLLVLQVPDPFFPDKAWCDPVNLVVLVVVQQCDADPVRAAEAEQQSVVLSVFPTKMKTKGACVVPPLPFPQPFKKFKAAPVRDTFKIFARPVCVVVCPPDPQWDDPDPGMIGGNPDDHDPNIHIYGHWGFDCSCVPPVFWPRKIKTFGDPVSQVVVCVVVVHDPVDHIGMMMIGTYTD

Radius of gyration: 17.58 Å; Cα contacts (8 Å, |Δi|>4): 329; chains: 1; bounding box: 42×32×48 Å